Protein AF-A0A6F9B4S0-F1 (afdb_monomer_lite)

Foldseek 3Di:
DQLLLLQLVQQLQADDPVCVPPDDPVQDDNRHHPLSNLLSVLVVLLVVLVVLQVPQDDLVPDDVVVDDSVVSVVSNVVSNVSSVVSNVVSLVSQVVSVDVVSVVVVVVVSVVVVVVVVVVVVVQVVVLVVCVVVDPDDDPDRDGDDPPDPVLVVVCVVCDVVVNVVVVVVVVVVVVVDCVVVVVLVVLVVVLVVQLVVLVVTDDDPSSVVSNVVSVVSNDD

Radius of gyration: 23.45 Å; chains: 1; bounding box: 50×32×72 Å

pLDDT: mean 77.58, std 19.62, range [32.97, 98.25]

Secondary structure (DSSP, 8-state):
-HHHHHHHHHHHH---TTSTTTS-GGG-BTTB-HHHHHHHHHHHHHHHHHHHHHT---GGG--TTSS-HHHHHHHHHHHHHHHHHHHHHHHHHHHHTT-HHHHHHHHHHHHHHHHHHHHHHHHHHHHHHHTGGG----SS-PPPP-TTSTHHHHHHHHH-HHHHHHHHHHHHHHHHHSTHHHHHHHHHHHHHHHHHHHHTTSPS-HHHHHHHHHHHHHT--

Structure (mmCIF, N/CA/C/O backbone):
data_AF-A0A6F9B4S0-F1
#
_entry.id   AF-A0A6F9B4S0-F1
#
loop_
_atom_site.group_PDB
_atom_site.id
_atom_site.type_symbol
_atom_site.label_atom_id
_atom_site.label_alt_id
_atom_site.label_comp_id
_atom_site.label_asym_id
_atom_site.label_entity_id
_atom_site.label_seq_id
_atom_site.pdbx_PDB_ins_code
_atom_site.Cartn_x
_atom_site.Cartn_y
_atom_site.Cartn_z
_atom_site.occupancy
_atom_site.B_iso_or_equiv
_atom_site.auth_seq_id
_atom_site.auth_comp_id
_atom_site.auth_asym_id
_atom_site.auth_atom_id
_atom_site.pdbx_PDB_model_num
ATOM 1 N N . MET A 1 1 ? 0.529 7.692 1.571 1.00 83.94 1 MET A N 1
ATOM 2 C CA . MET A 1 1 ? -0.945 7.920 1.634 1.00 83.94 1 MET A CA 1
ATOM 3 C C . MET A 1 1 ? -1.668 6.764 2.315 1.00 83.94 1 MET A C 1
ATOM 5 O O . MET A 1 1 ? -2.712 6.995 2.909 1.00 83.94 1 MET A O 1
ATOM 9 N N . ARG A 1 2 ? -1.139 5.536 2.250 1.00 92.50 2 ARG A N 1
ATOM 10 C CA . ARG A 1 2 ? -1.775 4.333 2.800 1.00 92.50 2 ARG A CA 1
ATOM 11 C C . ARG A 1 2 ? -1.819 4.387 4.327 1.00 92.50 2 ARG A C 1
ATOM 13 O O . ARG A 1 2 ? -2.884 4.216 4.905 1.00 92.50 2 ARG A O 1
ATOM 20 N N . GLY A 1 3 ? -0.703 4.748 4.962 1.00 94.50 3 GLY A N 1
ATOM 21 C CA . GLY A 1 3 ? -0.624 4.934 6.411 1.00 94.50 3 GLY A CA 1
ATOM 22 C C . GLY A 1 3 ? -1.580 6.021 6.907 1.00 94.50 3 GLY A C 1
ATOM 23 O O . GLY A 1 3 ? -2.279 5.825 7.894 1.00 94.50 3 GLY A O 1
ATOM 24 N N . LEU A 1 4 ? -1.710 7.131 6.170 1.00 94.88 4 LEU A N 1
ATOM 25 C CA . LEU A 1 4 ? -2.681 8.181 6.499 1.00 94.88 4 LEU A CA 1
ATOM 26 C C . LEU A 1 4 ? -4.126 7.661 6.470 1.00 94.88 4 LEU A C 1
ATOM 28 O O . LEU A 1 4 ? -4.888 7.957 7.385 1.00 94.88 4 LEU A O 1
ATOM 32 N N . VAL A 1 5 ? -4.499 6.871 5.458 1.00 95.69 5 VAL A N 1
ATOM 33 C CA . VAL A 1 5 ? -5.836 6.257 5.386 1.00 95.69 5 VAL A CA 1
ATOM 34 C C . VAL A 1 5 ? -6.072 5.327 6.579 1.00 95.69 5 VAL A C 1
ATOM 36 O O . VAL A 1 5 ? -7.123 5.426 7.206 1.00 95.69 5 VAL A O 1
ATOM 39 N N . VAL A 1 6 ? -5.085 4.507 6.965 1.00 96.44 6 VAL A N 1
ATOM 40 C CA . VAL A 1 6 ? -5.168 3.651 8.166 1.00 96.44 6 VAL A CA 1
ATOM 41 C C . VAL A 1 6 ? -5.417 4.485 9.428 1.00 96.44 6 VAL A C 1
ATOM 43 O O . VAL A 1 6 ? -6.291 4.144 10.227 1.00 96.44 6 VAL A O 1
ATOM 46 N N . LEU A 1 7 ? -4.706 5.604 9.599 1.00 95.94 7 LEU A N 1
ATOM 47 C CA . LEU A 1 7 ? -4.874 6.497 10.752 1.00 95.94 7 LEU A CA 1
ATOM 48 C C . LEU A 1 7 ? -6.241 7.193 10.761 1.00 95.94 7 LEU A C 1
ATOM 50 O O . LEU A 1 7 ? -6.883 7.272 11.808 1.00 95.94 7 LEU A O 1
ATOM 54 N N . LEU A 1 8 ? -6.709 7.674 9.607 1.00 96.19 8 LEU A N 1
ATOM 55 C CA . LEU A 1 8 ? -8.020 8.312 9.484 1.00 96.19 8 LEU A CA 1
ATOM 56 C C . LEU A 1 8 ? -9.154 7.319 9.746 1.00 96.19 8 LEU A C 1
ATOM 58 O O . LEU A 1 8 ? -10.069 7.644 10.494 1.00 96.19 8 LEU A O 1
ATOM 62 N N . MET A 1 9 ? -9.072 6.100 9.205 1.00 95.38 9 MET A N 1
ATOM 63 C CA . MET A 1 9 ? -10.039 5.035 9.494 1.00 95.38 9 MET A CA 1
ATOM 64 C C . MET A 1 9 ? -10.026 4.657 10.976 1.00 95.38 9 MET A C 1
ATOM 66 O O . MET A 1 9 ? -11.086 4.542 11.584 1.00 95.38 9 ME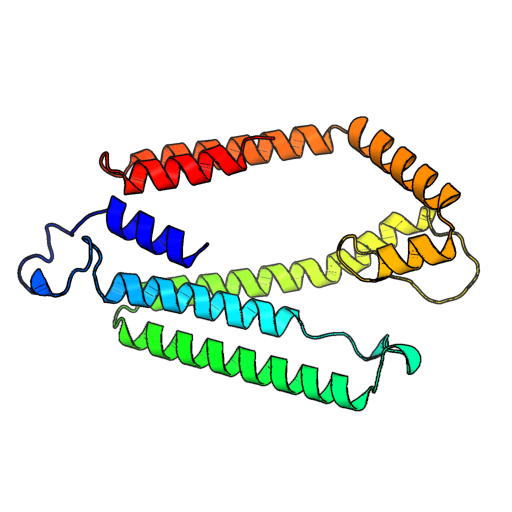T A O 1
ATOM 70 N N . SER A 1 10 ? -8.839 4.537 11.577 1.00 94.38 10 SER A N 1
ATOM 71 C CA . SER A 1 10 ? -8.688 4.251 13.010 1.00 94.38 10 SER A CA 1
ATOM 72 C C . SER A 1 10 ? -9.356 5.320 13.875 1.00 94.38 10 SER A C 1
ATOM 74 O O . SER A 1 10 ? -10.080 4.998 14.814 1.00 94.38 10 SER A O 1
ATOM 76 N N . LYS A 1 11 ? -9.165 6.598 13.527 1.00 94.12 11 LYS A N 1
ATOM 77 C CA . LYS A 1 11 ? -9.768 7.730 14.238 1.00 94.12 11 LYS A CA 1
ATOM 78 C C . LYS A 1 11 ? -11.277 7.848 13.990 1.00 94.12 11 LYS A C 1
ATOM 80 O O . LYS A 1 11 ? -12.006 8.200 14.911 1.00 94.12 11 LYS A O 1
ATOM 85 N N . ALA A 1 12 ? -11.745 7.553 12.776 1.00 94.25 12 ALA A N 1
ATOM 86 C CA . ALA A 1 12 ? -13.163 7.589 12.412 1.00 94.25 12 ALA A CA 1
ATOM 87 C C . ALA A 1 12 ? -13.968 6.453 13.067 1.00 94.25 12 ALA A C 1
ATOM 89 O O . ALA A 1 12 ? -15.108 6.673 13.466 1.00 94.25 12 ALA A O 1
ATOM 90 N N . ALA A 1 13 ? -13.372 5.265 13.214 1.00 91.88 13 ALA A N 1
ATOM 91 C CA . ALA A 1 13 ? -13.980 4.132 13.913 1.00 91.88 13 ALA A CA 1
ATOM 92 C C . ALA A 1 13 ? -14.161 4.395 15.418 1.00 91.88 13 ALA A C 1
ATOM 94 O O . ALA A 1 13 ? -15.098 3.882 16.027 1.00 91.88 13 ALA A O 1
ATOM 95 N N . GLY A 1 14 ? -13.290 5.222 16.001 1.00 85.00 14 GLY A N 1
ATOM 96 C CA . GLY A 1 14 ? -13.307 5.553 17.420 1.00 85.00 14 GLY A CA 1
ATOM 97 C C . GLY A 1 14 ? -12.866 4.393 18.329 1.00 85.00 14 GLY A C 1
ATOM 98 O O . GLY A 1 14 ? -12.520 3.306 17.858 1.00 85.00 14 GLY A O 1
ATOM 99 N N . PRO A 1 15 ? -12.832 4.616 19.654 1.00 79.12 15 PRO A N 1
ATOM 100 C CA . PRO A 1 15 ? -12.468 3.587 20.623 1.00 79.12 15 PRO A CA 1
ATOM 101 C C . PRO A 1 15 ? -13.525 2.476 20.674 1.00 79.12 15 PRO A C 1
ATOM 103 O O . PRO A 1 15 ? -14.725 2.751 20.709 1.00 79.12 15 PRO A O 1
ATOM 106 N N . SER A 1 16 ? -13.092 1.216 20.733 1.00 69.31 16 SER A N 1
ATOM 107 C CA . SER A 1 16 ? -14.015 0.088 20.904 1.00 69.31 16 SER A CA 1
ATOM 108 C C . SER A 1 16 ? -14.637 0.115 22.305 1.00 69.31 16 SER A C 1
ATOM 110 O O . SER A 1 16 ? -13.927 0.125 23.313 1.00 69.31 16 SER A O 1
ATOM 112 N N . GLN A 1 17 ? -15.973 0.078 22.368 1.00 60.56 17 GLN A N 1
ATOM 113 C CA . GLN A 1 17 ? -16.739 0.041 23.622 1.00 60.56 17 GLN A CA 1
ATOM 114 C C . GLN A 1 17 ? -16.497 -1.250 24.431 1.00 60.56 17 GLN A C 1
ATOM 116 O O . GLN A 1 17 ? -16.706 -1.259 25.640 1.00 60.56 17 GLN A O 1
ATOM 121 N N . HIS A 1 18 ? -16.020 -2.324 23.786 1.00 54.09 18 HIS A N 1
ATOM 122 C CA . HIS A 1 18 ? -15.812 -3.641 24.402 1.00 54.09 18 HIS A CA 1
ATOM 123 C C . HIS A 1 18 ? -14.415 -3.858 25.005 1.00 54.09 18 HIS A C 1
ATOM 125 O O . HIS A 1 18 ? -14.235 -4.786 25.784 1.00 54.09 18 HIS A O 1
ATOM 131 N N . THR A 1 19 ? -13.429 -3.021 24.679 1.00 52.28 19 THR A N 1
ATOM 132 C CA . THR A 1 19 ? -12.026 -3.162 25.138 1.00 52.28 19 THR A CA 1
ATOM 133 C C . THR A 1 19 ? -11.658 -2.215 26.280 1.00 52.28 19 THR A C 1
ATOM 135 O O . THR A 1 19 ? -10.495 -2.132 26.666 1.00 52.28 19 THR A O 1
ATOM 138 N N . ALA A 1 20 ? -12.637 -1.498 26.838 1.00 48.72 20 ALA A N 1
ATOM 139 C CA . ALA A 1 20 ? -12.419 -0.508 27.889 1.00 48.72 20 ALA A CA 1
ATOM 140 C C . ALA A 1 20 ? -11.944 -1.094 29.237 1.00 48.72 20 ALA A C 1
ATOM 142 O O . ALA A 1 20 ? -11.585 -0.313 30.115 1.00 48.72 20 ALA A O 1
ATOM 143 N N . SER A 1 21 ? -11.933 -2.424 29.429 1.00 49.56 21 SER A N 1
ATOM 144 C CA . SER A 1 21 ? -11.479 -3.026 30.694 1.00 49.56 21 SER A CA 1
ATOM 145 C C . SER A 1 21 ? -9.970 -3.277 30.781 1.00 49.56 21 SER A C 1
ATOM 147 O O . SER A 1 21 ? -9.447 -3.245 31.890 1.00 49.56 21 SER A O 1
ATOM 149 N N . ASP A 1 22 ? -9.265 -3.478 29.657 1.00 52.44 22 ASP A N 1
ATOM 150 C CA . ASP A 1 22 ? -7.913 -4.077 29.682 1.00 52.44 22 ASP A CA 1
ATOM 151 C C . ASP A 1 22 ? -6.795 -3.185 29.108 1.00 52.44 22 ASP A C 1
ATOM 153 O O . ASP A 1 22 ? -5.616 -3.487 29.285 1.00 52.44 22 ASP A O 1
ATOM 157 N N . LEU A 1 23 ? -7.122 -2.064 28.452 1.00 55.38 23 LEU A N 1
ATOM 158 C CA . LEU A 1 23 ? -6.134 -1.114 27.922 1.00 55.38 23 LEU A CA 1
ATOM 159 C C . LEU A 1 23 ? -6.363 0.274 28.517 1.00 55.38 23 LEU A C 1
ATOM 161 O O . LEU A 1 23 ? -7.437 0.857 28.362 1.00 55.38 23 LEU A O 1
ATOM 165 N N . LEU A 1 24 ? -5.343 0.816 29.187 1.00 55.72 24 LEU A N 1
ATOM 166 C CA . LEU A 1 24 ? -5.414 2.146 29.782 1.00 55.72 24 LEU A CA 1
ATOM 167 C C . LEU A 1 24 ? -5.620 3.196 28.670 1.00 55.72 24 LEU A C 1
ATOM 169 O O . LEU A 1 24 ? -4.801 3.280 27.754 1.00 55.72 24 LEU A O 1
ATOM 173 N N . PRO A 1 25 ? -6.649 4.062 28.761 1.00 56.59 25 PRO A N 1
ATOM 174 C CA . PRO A 1 25 ? -6.865 5.177 27.828 1.00 56.59 25 PRO A CA 1
ATOM 175 C C . PRO A 1 25 ? -5.675 6.150 27.699 1.00 56.59 25 PRO A C 1
ATOM 177 O O . PRO A 1 25 ? -5.687 7.025 26.837 1.00 56.59 25 PRO A O 1
ATOM 180 N N . GLN A 1 26 ? -4.662 6.014 28.563 1.00 59.25 26 GLN A N 1
ATOM 181 C CA . GLN A 1 26 ? -3.477 6.866 28.645 1.00 59.25 26 GLN A CA 1
ATOM 182 C C . GLN A 1 26 ? -2.489 6.688 27.477 1.00 59.25 26 GLN A C 1
ATOM 184 O O . GLN A 1 26 ? -1.733 7.616 27.208 1.00 59.25 26 GLN A O 1
ATOM 189 N N . ASP A 1 27 ? -2.533 5.576 26.734 1.00 72.31 27 ASP A N 1
ATOM 190 C CA . ASP A 1 27 ? -1.579 5.321 25.634 1.00 72.31 27 ASP A CA 1
ATOM 191 C C . ASP A 1 27 ? -2.064 5.817 24.259 1.00 72.31 27 ASP A C 1
ATOM 193 O O . ASP A 1 27 ? -1.356 5.729 23.244 1.00 72.31 27 ASP A O 1
ATOM 197 N N . MET A 1 28 ? -3.294 6.333 24.196 1.00 83.50 28 MET A N 1
ATOM 198 C CA . MET A 1 28 ? -3.882 6.835 22.959 1.00 83.50 28 MET A CA 1
ATOM 199 C C . MET A 1 28 ? -3.345 8.226 22.631 1.00 83.50 28 MET A C 1
ATOM 201 O O . MET A 1 28 ? -3.403 9.149 23.440 1.00 83.50 28 MET A O 1
ATOM 205 N N . VAL A 1 29 ? -2.909 8.414 21.387 1.00 85.94 29 VAL A N 1
ATOM 206 C CA . VAL A 1 29 ? -2.496 9.727 20.878 1.00 85.94 29 VAL A CA 1
ATOM 207 C C . VAL A 1 29 ? -3.549 10.200 19.890 1.00 85.94 29 VAL A C 1
ATOM 209 O O . VAL A 1 29 ? -3.803 9.539 18.887 1.00 85.94 29 VAL A O 1
ATOM 212 N N . SER A 1 30 ? -4.185 11.342 20.170 1.00 85.62 30 SER A N 1
ATOM 213 C CA . SER A 1 30 ? -5.257 11.907 19.328 1.00 85.62 30 SER A CA 1
ATOM 214 C C . SER A 1 30 ? -6.418 10.938 19.034 1.00 85.62 30 SER A C 1
ATOM 216 O O . SER A 1 30 ? -7.025 11.003 17.963 1.00 85.62 30 SER A O 1
ATOM 218 N N . GLY A 1 31 ? -6.721 10.037 19.974 1.00 86.56 31 GLY A N 1
ATOM 219 C CA . GLY A 1 31 ? -7.781 9.037 19.820 1.00 86.56 31 GLY A CA 1
ATOM 220 C C . GLY A 1 31 ? -7.374 7.778 19.042 1.00 86.56 31 GLY A C 1
ATOM 221 O O . GLY A 1 31 ? -8.250 7.006 18.670 1.00 86.56 31 GLY A O 1
ATOM 222 N N . ILE A 1 32 ? -6.077 7.565 18.791 1.00 91.69 32 ILE A N 1
ATOM 223 C CA . ILE A 1 32 ? -5.550 6.422 18.030 1.00 91.69 32 ILE A CA 1
ATOM 224 C C . ILE A 1 32 ? -4.641 5.574 18.928 1.00 91.69 32 ILE A C 1
ATOM 226 O O . ILE A 1 32 ? -3.739 6.099 19.592 1.00 91.69 32 ILE A O 1
ATOM 230 N N . TYR A 1 33 ? -4.853 4.258 18.923 1.00 91.88 33 TYR A N 1
ATOM 231 C CA . TYR A 1 33 ? -4.059 3.305 19.701 1.00 91.88 33 TYR A CA 1
ATOM 232 C C . TYR A 1 33 ? -2.637 3.132 19.135 1.00 91.88 33 TYR A C 1
ATOM 234 O O . TYR A 1 33 ? -2.437 3.240 17.921 1.00 91.88 33 TYR A O 1
ATOM 242 N N . PRO A 1 34 ? -1.637 2.796 19.973 1.00 92.44 34 PRO A N 1
ATOM 243 C CA . PRO A 1 34 ? -0.288 2.475 19.504 1.00 92.44 34 PRO A CA 1
ATOM 244 C C . PRO A 1 34 ? -0.264 1.390 18.420 1.00 92.44 34 PRO A C 1
ATOM 246 O O . PRO A 1 34 ? 0.387 1.566 17.398 1.00 92.44 34 PRO A O 1
ATOM 249 N N . SER A 1 35 ? -1.048 0.319 18.572 1.00 93.38 35 SER A N 1
ATOM 250 C CA . SER A 1 35 ? -1.140 -0.767 17.583 1.00 93.38 35 SER A CA 1
ATOM 251 C C . SER A 1 35 ? -1.655 -0.304 16.215 1.00 93.38 35 SER A C 1
ATOM 253 O O . SER A 1 35 ? -1.183 -0.780 15.186 1.00 93.38 35 SER A O 1
ATOM 255 N N . GLN A 1 36 ? -2.578 0.661 16.180 1.00 94.88 36 GLN A N 1
ATOM 256 C CA . GLN A 1 36 ? -3.091 1.253 14.939 1.00 94.88 36 GLN A CA 1
ATOM 257 C C . GLN A 1 36 ? -2.039 2.133 14.250 1.00 94.88 36 GLN A C 1
ATOM 259 O O . GLN A 1 36 ? -1.922 2.113 13.025 1.00 94.88 36 GLN A O 1
ATOM 264 N N . ARG A 1 37 ? -1.241 2.877 15.029 1.00 95.25 37 ARG A N 1
ATOM 265 C CA . ARG A 1 37 ? -0.099 3.644 14.505 1.00 95.25 37 ARG A CA 1
ATOM 266 C C . ARG A 1 37 ? 0.979 2.715 13.953 1.00 95.25 37 ARG A C 1
ATOM 268 O O . ARG A 1 37 ? 1.394 2.895 12.814 1.00 95.25 37 ARG A O 1
ATOM 275 N N . ASN A 1 38 ? 1.323 1.666 14.699 1.00 96.25 38 ASN A N 1
ATOM 276 C CA . ASN A 1 38 ? 2.259 0.639 14.248 1.00 96.25 38 ASN A CA 1
ATOM 277 C C . ASN A 1 38 ? 1.769 -0.022 12.951 1.00 96.25 38 ASN A C 1
ATOM 279 O O . ASN A 1 38 ? 2.550 -0.206 12.026 1.00 96.25 38 ASN A O 1
ATOM 283 N N . LEU A 1 39 ? 0.470 -0.322 12.824 1.00 97.62 39 LEU A N 1
ATOM 284 C CA . LEU A 1 39 ? -0.094 -0.864 11.583 1.00 97.62 39 LEU A CA 1
ATOM 285 C C . LEU A 1 39 ? 0.037 0.111 10.399 1.00 97.62 39 LEU A C 1
ATOM 287 O O . LEU A 1 39 ? 0.337 -0.317 9.281 1.00 97.62 39 LEU A O 1
ATOM 291 N N . ALA A 1 40 ? -0.156 1.413 10.624 1.00 97.56 40 ALA A N 1
ATOM 292 C CA . ALA A 1 40 ? 0.055 2.430 9.594 1.00 97.56 40 ALA A CA 1
ATOM 293 C C . ALA A 1 40 ? 1.526 2.490 9.140 1.00 97.56 40 ALA A C 1
ATOM 295 O O . ALA A 1 40 ? 1.787 2.559 7.937 1.00 97.56 40 ALA A O 1
ATOM 296 N N . GLU A 1 41 ? 2.471 2.405 10.079 1.00 97.69 41 GLU A N 1
ATOM 297 C CA . GLU A 1 41 ? 3.913 2.350 9.800 1.00 97.69 41 GLU A CA 1
ATOM 298 C C . GLU A 1 41 ? 4.292 1.084 9.024 1.00 97.69 41 GLU A C 1
ATOM 300 O O . GLU A 1 41 ? 4.930 1.171 7.978 1.00 97.69 41 GLU A O 1
ATOM 305 N N . ILE A 1 42 ? 3.825 -0.084 9.473 1.00 98.25 42 ILE A N 1
ATOM 306 C CA . ILE A 1 42 ? 4.011 -1.374 8.793 1.00 98.25 42 ILE A CA 1
ATOM 307 C C . ILE A 1 42 ? 3.501 -1.307 7.349 1.00 98.25 42 ILE A C 1
ATOM 309 O O . ILE A 1 42 ? 4.180 -1.756 6.427 1.00 98.25 42 ILE A O 1
ATOM 313 N N . THR A 1 43 ? 2.323 -0.715 7.134 1.00 97.75 43 THR A N 1
ATOM 314 C CA . THR A 1 43 ? 1.727 -0.586 5.797 1.00 97.75 43 THR A CA 1
ATOM 315 C C . THR A 1 43 ? 2.603 0.259 4.864 1.00 97.75 43 THR A C 1
ATOM 317 O O . THR A 1 43 ? 2.788 -0.093 3.697 1.00 97.75 43 THR A O 1
ATOM 320 N N . GLU A 1 44 ? 3.170 1.364 5.356 1.00 97.25 44 GLU A N 1
ATOM 321 C CA . GLU A 1 44 ? 4.089 2.195 4.564 1.00 97.25 44 GLU A CA 1
ATOM 322 C C . GLU A 1 44 ? 5.472 1.533 4.392 1.00 97.25 44 GLU A C 1
ATOM 324 O O . GLU A 1 44 ? 6.077 1.683 3.329 1.00 97.25 44 GLU A O 1
ATOM 329 N N . LEU A 1 45 ? 5.952 0.731 5.352 1.00 97.25 45 LEU A N 1
ATOM 330 C CA . LEU A 1 45 ? 7.177 -0.070 5.199 1.00 97.25 45 LEU A CA 1
ATOM 331 C C . LEU A 1 45 ? 7.042 -1.110 4.082 1.00 97.25 45 LEU A C 1
ATOM 333 O O . LEU A 1 45 ? 7.915 -1.184 3.219 1.00 97.25 45 LEU A O 1
ATOM 337 N N . ILE A 1 46 ? 5.931 -1.854 4.048 1.00 97.12 46 ILE A N 1
ATOM 338 C CA . ILE A 1 46 ? 5.629 -2.813 2.969 1.00 97.12 46 ILE A CA 1
ATOM 339 C C . ILE A 1 46 ? 5.575 -2.087 1.625 1.00 97.12 46 ILE A C 1
ATOM 341 O O . ILE A 1 46 ? 6.166 -2.534 0.643 1.00 97.12 46 ILE A O 1
ATOM 345 N N . HIS A 1 47 ? 4.903 -0.934 1.574 1.00 94.62 47 HIS A N 1
ATOM 346 C CA . HIS A 1 47 ? 4.839 -0.141 0.352 1.00 94.62 47 HIS A CA 1
ATOM 347 C C . HIS A 1 47 ? 6.217 0.371 -0.093 1.00 94.62 47 HIS A C 1
ATOM 349 O O . HIS A 1 47 ? 6.514 0.390 -1.285 1.00 94.62 47 HIS A O 1
ATOM 355 N N . THR A 1 48 ? 7.073 0.760 0.848 1.00 95.19 48 THR A N 1
ATOM 356 C CA . THR A 1 48 ? 8.431 1.221 0.543 1.00 95.19 48 THR A CA 1
ATOM 357 C C . THR A 1 48 ? 9.292 0.072 0.025 1.00 95.19 48 THR A C 1
ATOM 359 O O . THR A 1 48 ? 9.936 0.230 -1.009 1.00 95.19 48 THR A O 1
ATOM 362 N N . ALA A 1 49 ? 9.245 -1.101 0.670 1.00 94.44 49 ALA A N 1
ATOM 363 C CA . ALA A 1 49 ? 9.914 -2.315 0.195 1.00 94.44 49 ALA A CA 1
ATOM 364 C C . ALA A 1 49 ? 9.518 -2.633 -1.253 1.00 94.44 49 ALA A C 1
ATOM 366 O O . ALA A 1 49 ? 10.367 -2.841 -2.120 1.00 94.44 49 ALA A O 1
ATOM 367 N N . PHE A 1 50 ? 8.216 -2.554 -1.525 1.00 91.31 50 PHE A N 1
ATOM 368 C CA . PHE A 1 50 ? 7.652 -2.756 -2.847 1.00 91.31 50 PHE A CA 1
ATOM 369 C C . PHE A 1 50 ? 8.195 -1.787 -3.907 1.00 91.31 50 PHE A C 1
ATOM 371 O O . PHE A 1 50 ? 8.563 -2.206 -5.005 1.00 91.31 50 PHE A O 1
ATOM 378 N N . LEU A 1 51 ? 8.257 -0.487 -3.598 1.00 86.56 51 LEU A N 1
ATOM 379 C CA . LEU A 1 51 ? 8.808 0.516 -4.515 1.00 86.56 51 LEU A CA 1
ATOM 380 C C . LEU A 1 51 ? 10.296 0.282 -4.793 1.00 86.56 51 LEU A C 1
ATOM 382 O O . LEU A 1 51 ? 10.724 0.425 -5.937 1.00 86.56 51 LEU A O 1
ATOM 386 N N . VAL A 1 52 ? 11.067 -0.106 -3.773 1.00 82.19 52 VAL A N 1
ATOM 387 C CA . VAL A 1 52 ? 12.495 -0.418 -3.916 1.00 82.19 52 VAL A CA 1
ATOM 388 C C . VAL A 1 52 ? 12.695 -1.620 -4.843 1.00 82.19 52 VAL A C 1
ATOM 390 O O . VAL A 1 52 ? 13.481 -1.531 -5.785 1.00 82.19 52 VAL A O 1
ATOM 393 N N . HIS A 1 53 ? 11.950 -2.713 -4.645 1.00 87.38 53 HIS A N 1
ATOM 394 C CA . HIS A 1 53 ? 12.021 -3.891 -5.521 1.00 87.38 53 HIS A CA 1
ATOM 395 C C . HIS A 1 53 ? 11.600 -3.580 -6.962 1.00 87.38 53 HIS A C 1
ATOM 397 O O . HIS A 1 53 ? 12.244 -4.041 -7.901 1.00 87.38 53 HIS A O 1
ATOM 403 N N . ARG A 1 54 ? 10.577 -2.740 -7.165 1.00 81.75 54 ARG A N 1
ATOM 404 C CA . ARG A 1 54 ? 10.175 -2.286 -8.509 1.00 81.75 54 ARG A CA 1
ATOM 405 C C . ARG A 1 54 ? 11.189 -1.369 -9.191 1.00 81.75 54 ARG A C 1
ATOM 407 O O . ARG A 1 54 ? 11.088 -1.168 -10.397 1.00 81.75 54 ARG A O 1
ATOM 414 N N . GLY A 1 55 ? 12.142 -0.815 -8.445 1.00 76.38 55 GLY A N 1
ATOM 415 C CA . GLY A 1 55 ? 13.233 -0.009 -8.988 1.00 76.38 55 GLY A CA 1
ATOM 416 C C . GLY A 1 55 ? 14.339 -0.821 -9.671 1.00 76.38 55 GLY A C 1
ATOM 417 O O . GLY A 1 55 ? 15.235 -0.223 -10.261 1.00 76.38 55 GLY A O 1
ATOM 418 N N . ILE A 1 56 ? 14.305 -2.158 -9.597 1.00 80.19 56 ILE A N 1
ATOM 419 C CA . ILE A 1 56 ? 15.293 -3.033 -10.243 1.00 80.19 56 ILE A CA 1
ATOM 420 C C . ILE A 1 56 ? 15.159 -2.939 -11.764 1.00 80.19 56 ILE A C 1
ATOM 422 O O . ILE A 1 56 ? 14.075 -3.105 -12.322 1.00 80.19 56 ILE A O 1
ATOM 426 N N . VAL A 1 57 ? 16.285 -2.727 -12.445 1.00 73.06 57 VAL A N 1
ATOM 427 C CA . VAL A 1 57 ? 16.322 -2.581 -13.908 1.00 73.06 57 VAL A CA 1
ATOM 428 C C . VAL A 1 57 ? 16.772 -3.860 -14.617 1.00 73.06 57 VAL A C 1
ATOM 430 O O . VAL A 1 57 ? 17.589 -4.626 -14.092 1.00 73.06 57 VAL A O 1
ATOM 433 N N . ASN A 1 58 ? 16.293 -4.065 -15.849 1.00 74.62 58 ASN A N 1
ATOM 434 C CA . ASN A 1 58 ? 16.772 -5.133 -16.725 1.00 74.62 58 ASN A CA 1
ATOM 435 C C . ASN A 1 58 ? 18.139 -4.769 -17.322 1.00 74.62 58 ASN A C 1
ATOM 437 O O . ASN A 1 58 ? 18.245 -3.940 -18.219 1.00 74.62 58 ASN A O 1
ATOM 441 N N . LEU A 1 59 ? 19.192 -5.435 -16.852 1.00 68.88 59 LEU A N 1
ATOM 442 C CA . LEU A 1 59 ? 20.558 -5.166 -17.305 1.00 68.88 59 LEU A CA 1
ATOM 443 C C . LEU A 1 59 ? 20.888 -5.760 -18.682 1.00 68.88 59 LEU A C 1
ATOM 445 O O . LEU A 1 59 ? 21.934 -5.430 -19.231 1.00 68.88 59 LEU A O 1
ATOM 449 N N . LYS A 1 60 ? 20.041 -6.635 -19.246 1.00 70.81 60 LYS A N 1
ATOM 450 C CA . LYS A 1 60 ? 20.273 -7.202 -20.589 1.00 70.81 60 LYS A CA 1
ATOM 451 C C . LYS A 1 60 ? 20.138 -6.157 -21.697 1.00 70.81 60 LYS A C 1
ATOM 453 O O . LYS A 1 60 ? 20.778 -6.292 -22.730 1.00 70.81 60 LYS A O 1
ATOM 458 N N . GLU A 1 61 ? 19.322 -5.136 -21.463 1.00 64.69 61 GLU A N 1
ATOM 459 C CA . GLU A 1 61 ? 19.072 -4.023 -22.387 1.00 64.69 61 GLU A CA 1
ATOM 460 C C . GLU A 1 61 ? 19.986 -2.818 -22.100 1.00 64.69 61 GLU A C 1
ATOM 462 O O . GLU A 1 61 ? 19.866 -1.780 -22.742 1.00 64.69 61 GLU A O 1
ATOM 467 N N . TRP A 1 62 ? 20.903 -2.943 -21.132 1.00 64.31 62 TRP A N 1
ATOM 468 C CA . TRP A 1 62 ? 21.771 -1.854 -20.698 1.00 64.31 62 TRP A CA 1
ATOM 469 C C . TRP A 1 62 ? 22.997 -1.717 -21.599 1.00 64.31 62 TRP A C 1
ATOM 471 O O . TRP A 1 62 ? 23.731 -2.685 -21.819 1.00 64.31 62 TRP A O 1
ATOM 481 N N . THR A 1 63 ? 23.269 -0.502 -22.071 1.00 64.75 63 THR A N 1
ATOM 482 C CA . THR A 1 63 ? 24.443 -0.209 -22.897 1.00 64.75 63 THR A CA 1
ATOM 483 C C . THR A 1 63 ? 25.547 0.462 -22.078 1.00 64.75 63 THR A C 1
ATOM 485 O O . THR A 1 63 ? 25.305 1.080 -21.044 1.00 64.75 63 THR A O 1
ATOM 488 N N . ASN A 1 64 ? 26.799 0.386 -22.541 1.00 62.84 64 ASN A N 1
ATOM 489 C CA . ASN A 1 64 ? 27.933 1.022 -21.851 1.00 62.84 64 ASN A CA 1
ATOM 490 C C . ASN A 1 64 ? 27.818 2.561 -21.767 1.00 62.84 64 ASN A C 1
ATOM 492 O O . ASN A 1 64 ? 28.524 3.178 -20.973 1.00 62.84 64 ASN A O 1
ATOM 496 N N . SER A 1 65 ? 26.950 3.180 -22.576 1.00 65.88 65 SER A N 1
ATOM 497 C CA . SER A 1 65 ? 26.641 4.616 -22.548 1.00 65.88 65 SER A CA 1
ATOM 498 C C . SER A 1 65 ? 25.689 5.029 -21.424 1.00 65.88 65 SER A C 1
ATOM 500 O O . SER A 1 65 ? 25.673 6.205 -21.070 1.00 65.88 65 SER A O 1
ATOM 502 N N . ASP A 1 66 ? 24.937 4.092 -20.840 1.00 61.81 66 ASP A N 1
ATOM 503 C CA . ASP A 1 66 ? 23.929 4.387 -19.811 1.00 61.81 66 ASP A CA 1
ATOM 504 C C . ASP A 1 66 ? 24.545 4.539 -18.403 1.00 61.81 66 ASP A C 1
ATOM 506 O O . ASP A 1 66 ? 23.876 4.943 -17.455 1.00 61.81 66 ASP A O 1
ATOM 510 N N . GLY A 1 67 ? 25.845 4.253 -18.262 1.00 64.62 67 GLY A N 1
ATOM 511 C CA . GLY A 1 67 ? 26.610 4.339 -17.016 1.00 64.62 67 GLY A CA 1
ATOM 512 C C . GLY A 1 67 ? 27.423 3.068 -16.740 1.00 64.62 67 GLY A C 1
ATOM 513 O O . GLY A 1 67 ? 27.374 2.112 -17.521 1.00 64.62 67 GLY A O 1
ATOM 514 N N . PRO A 1 68 ? 28.186 3.010 -15.631 1.00 76.56 68 PRO A N 1
ATOM 515 C CA . PRO A 1 68 ? 29.014 1.852 -15.319 1.00 76.56 68 PRO A CA 1
ATOM 516 C C . PRO A 1 68 ? 28.129 0.643 -14.991 1.00 76.56 68 PRO A C 1
ATOM 518 O O . PRO A 1 68 ? 27.484 0.593 -13.945 1.00 76.56 68 PRO A O 1
ATOM 521 N N . LEU A 1 69 ? 28.131 -0.378 -15.856 1.00 74.62 69 LEU A N 1
ATOM 522 C CA . LEU A 1 69 ? 27.353 -1.614 -15.671 1.00 74.62 69 LEU A CA 1
ATOM 523 C C . LEU A 1 69 ? 27.544 -2.238 -14.274 1.00 74.62 69 LEU A C 1
ATOM 525 O O . LEU A 1 69 ? 26.603 -2.771 -13.689 1.00 74.62 69 LEU A O 1
ATOM 529 N N . LYS A 1 70 ? 28.760 -2.152 -13.720 1.00 75.56 70 LYS A N 1
ATOM 530 C CA . LYS A 1 70 ? 29.083 -2.647 -12.373 1.00 75.56 70 LYS A CA 1
ATOM 531 C C . LYS A 1 70 ? 28.332 -1.902 -11.266 1.00 75.56 70 LYS A C 1
ATOM 533 O O . LYS A 1 70 ? 27.883 -2.545 -10.319 1.00 75.56 70 LYS A O 1
ATOM 538 N N . ASP A 1 71 ? 28.158 -0.592 -11.400 1.00 77.12 71 ASP A N 1
ATOM 539 C CA . ASP A 1 71 ? 27.460 0.227 -10.406 1.00 77.12 71 ASP A CA 1
ATOM 540 C C . ASP A 1 71 ? 25.962 -0.076 -10.432 1.00 77.12 71 ASP A C 1
ATOM 542 O O . ASP A 1 71 ? 25.345 -0.224 -9.380 1.00 77.12 71 ASP A O 1
ATOM 546 N N . MET A 1 72 ? 25.391 -0.302 -11.619 1.00 79.00 72 MET A N 1
ATOM 547 C CA . MET A 1 72 ? 23.998 -0.739 -11.765 1.00 79.00 72 MET A CA 1
ATOM 548 C C . MET A 1 72 ? 23.761 -2.149 -11.222 1.00 79.00 72 MET A C 1
ATOM 550 O O . MET A 1 72 ? 22.762 -2.401 -10.550 1.00 79.00 72 MET A O 1
ATOM 554 N N . GLN A 1 73 ? 24.695 -3.076 -11.448 1.00 78.19 73 GLN A N 1
ATOM 555 C CA . GLN A 1 73 ? 24.647 -4.406 -10.832 1.00 78.19 73 GLN A CA 1
ATOM 556 C C . GLN A 1 73 ? 24.695 -4.325 -9.306 1.00 78.19 73 GLN A C 1
ATOM 558 O O . GLN A 1 73 ? 23.973 -5.056 -8.626 1.00 78.19 73 GLN A O 1
ATOM 563 N N . PHE A 1 74 ? 25.544 -3.453 -8.762 1.00 81.81 74 PHE A N 1
ATOM 564 C CA . PHE A 1 74 ? 25.616 -3.214 -7.327 1.00 81.81 74 PHE A CA 1
ATOM 565 C C . PHE A 1 74 ? 24.321 -2.583 -6.799 1.00 81.81 74 PHE A C 1
ATOM 567 O O . PHE A 1 74 ? 23.759 -3.083 -5.827 1.00 81.81 74 PHE A O 1
ATOM 574 N N . GLY A 1 75 ? 23.795 -1.565 -7.483 1.00 81.25 75 GLY A N 1
ATOM 575 C CA . GLY A 1 75 ? 22.521 -0.921 -7.167 1.00 81.25 75 GLY A CA 1
ATOM 576 C C . GLY A 1 75 ? 21.354 -1.908 -7.139 1.00 81.25 75 GLY A C 1
ATOM 577 O O . GLY A 1 75 ? 20.620 -1.941 -6.157 1.00 81.25 75 GLY A O 1
ATOM 578 N N . ASN A 1 76 ? 21.240 -2.788 -8.141 1.00 81.44 76 ASN A N 1
ATOM 579 C CA . ASN A 1 76 ? 20.223 -3.844 -8.166 1.00 81.44 76 ASN A CA 1
ATOM 580 C C . ASN A 1 76 ? 20.344 -4.787 -6.957 1.00 81.44 76 ASN A C 1
ATOM 582 O O . ASN A 1 76 ? 19.337 -5.113 -6.333 1.00 81.44 76 ASN A O 1
ATOM 586 N N . LYS A 1 77 ? 21.562 -5.203 -6.583 1.00 85.88 77 LYS A N 1
ATOM 587 C CA . LYS A 1 77 ? 21.775 -6.044 -5.390 1.00 85.88 77 LYS A CA 1
ATOM 588 C C . LYS A 1 77 ? 21.356 -5.326 -4.109 1.00 85.88 77 LYS A C 1
ATOM 590 O O . LYS A 1 77 ? 20.691 -5.925 -3.270 1.00 85.88 77 LYS A O 1
ATOM 595 N N . MET A 1 78 ? 21.723 -4.053 -3.971 1.00 86.88 78 MET A N 1
ATOM 596 C CA . MET A 1 78 ? 21.331 -3.246 -2.817 1.00 86.88 78 MET A CA 1
ATOM 597 C C . MET A 1 78 ? 19.817 -3.046 -2.759 1.00 86.88 78 MET A C 1
ATOM 599 O O . MET A 1 78 ? 19.249 -3.177 -1.683 1.00 86.88 78 MET A O 1
ATOM 603 N N . ALA A 1 79 ? 19.154 -2.812 -3.894 1.00 80.19 79 ALA A N 1
ATOM 604 C CA . ALA A 1 79 ? 17.700 -2.689 -3.959 1.00 80.19 79 ALA A CA 1
ATOM 605 C C . ALA A 1 79 ? 16.998 -3.975 -3.493 1.00 80.19 79 ALA A C 1
ATOM 607 O O . ALA A 1 79 ? 16.104 -3.905 -2.653 1.00 80.19 79 ALA A O 1
ATOM 608 N N . VAL A 1 80 ? 17.444 -5.151 -3.955 1.00 87.88 80 VAL A N 1
ATOM 609 C CA . VAL A 1 80 ? 16.918 -6.442 -3.473 1.00 87.88 80 VAL A CA 1
ATOM 610 C C . VAL A 1 80 ? 17.061 -6.548 -1.951 1.00 87.88 80 VAL A C 1
ATOM 612 O O . VAL A 1 80 ? 16.062 -6.709 -1.253 1.00 87.88 80 VAL A O 1
ATOM 615 N N . LEU A 1 81 ? 18.279 -6.363 -1.429 1.00 92.62 81 LEU A N 1
ATOM 616 C CA . LEU A 1 81 ? 18.569 -6.504 0.003 1.00 92.62 81 LEU A CA 1
ATOM 617 C C . LEU A 1 81 ? 17.820 -5.483 0.871 1.00 92.62 81 LEU A C 1
ATOM 619 O O . LEU A 1 81 ? 17.321 -5.827 1.939 1.00 92.62 81 LEU A O 1
ATOM 623 N N . SER A 1 82 ? 17.743 -4.224 0.437 1.00 93.00 82 SER A N 1
ATOM 624 C CA . SER A 1 82 ? 17.020 -3.175 1.158 1.00 93.00 82 SER A CA 1
ATOM 625 C C . SER A 1 82 ? 15.516 -3.432 1.170 1.00 93.00 82 SER A C 1
ATOM 627 O O . SER A 1 82 ? 14.887 -3.242 2.209 1.00 93.00 82 SER A O 1
ATOM 629 N N . GLY A 1 83 ? 14.940 -3.893 0.056 1.00 94.62 83 GLY A N 1
ATOM 630 C CA . GLY A 1 83 ? 13.532 -4.281 0.015 1.00 94.62 83 GLY A CA 1
ATOM 631 C C . GLY A 1 83 ? 13.238 -5.457 0.950 1.00 94.62 83 GLY A C 1
ATOM 632 O O . GLY A 1 83 ? 12.302 -5.381 1.745 1.00 94.62 83 GLY A O 1
ATOM 633 N N . ASP A 1 84 ? 14.092 -6.484 0.953 1.00 97.38 84 ASP A N 1
ATOM 634 C CA . ASP A 1 84 ? 13.945 -7.651 1.834 1.00 97.38 84 ASP A CA 1
ATOM 635 C C . ASP A 1 84 ? 14.069 -7.265 3.314 1.00 97.38 84 ASP A C 1
ATOM 637 O O . ASP A 1 84 ? 13.281 -7.712 4.148 1.00 97.38 84 ASP A O 1
ATOM 641 N N . PHE A 1 85 ? 15.014 -6.381 3.646 1.00 97.81 85 PHE A N 1
ATOM 642 C CA . PHE A 1 85 ? 15.184 -5.854 4.999 1.00 97.81 85 PHE A CA 1
ATOM 643 C C . PHE A 1 85 ? 13.945 -5.088 5.486 1.00 97.81 85 PHE A C 1
ATOM 645 O O . PHE A 1 85 ? 13.476 -5.308 6.605 1.00 97.81 85 PHE A O 1
ATOM 652 N N . LEU A 1 86 ? 13.383 -4.206 4.652 1.00 97.19 86 LEU A N 1
ATOM 653 C CA . LEU A 1 86 ? 12.165 -3.464 4.987 1.00 97.19 86 LEU A CA 1
ATOM 654 C C . LEU A 1 86 ? 10.968 -4.402 5.181 1.00 97.19 86 LEU A C 1
ATOM 656 O O . LEU A 1 86 ? 10.205 -4.227 6.133 1.00 97.19 86 LEU A O 1
ATOM 660 N N . LEU A 1 87 ? 10.827 -5.418 4.323 1.00 97.31 87 LEU A N 1
ATOM 661 C CA . LEU A 1 87 ? 9.758 -6.406 4.437 1.00 97.31 87 LEU A CA 1
ATOM 662 C C . LEU A 1 87 ? 9.916 -7.274 5.695 1.00 97.31 87 LEU A C 1
ATOM 664 O O . LEU A 1 87 ? 8.937 -7.505 6.400 1.00 97.31 87 LEU A O 1
ATOM 668 N N . ALA A 1 88 ? 11.137 -7.688 6.040 1.00 98.25 88 ALA A N 1
ATOM 669 C CA . ALA A 1 88 ? 11.418 -8.425 7.274 1.00 98.25 88 ALA A CA 1
ATOM 670 C C . ALA A 1 88 ? 11.079 -7.605 8.534 1.00 98.25 88 ALA A C 1
ATOM 672 O O . ALA A 1 88 ? 10.482 -8.129 9.482 1.00 98.25 88 ALA A O 1
ATOM 673 N N . ASN A 1 89 ? 11.390 -6.305 8.533 1.00 98.06 89 ASN A N 1
ATOM 674 C CA . ASN A 1 89 ? 10.998 -5.398 9.613 1.00 98.06 89 ASN A CA 1
ATOM 675 C C . ASN A 1 89 ? 9.476 -5.241 9.698 1.00 98.06 89 ASN A C 1
ATOM 677 O O . ASN A 1 89 ? 8.920 -5.285 10.795 1.00 98.06 89 ASN A O 1
ATOM 681 N N . ALA A 1 90 ? 8.788 -5.127 8.558 1.00 98.12 90 ALA A N 1
ATOM 682 C CA . ALA A 1 90 ? 7.330 -5.096 8.528 1.00 98.12 90 ALA A CA 1
ATOM 683 C C . ALA A 1 90 ? 6.717 -6.389 9.095 1.00 98.12 90 ALA A C 1
ATOM 685 O O . ALA A 1 90 ? 5.806 -6.316 9.915 1.00 98.12 90 ALA A O 1
ATOM 686 N N . CYS A 1 91 ? 7.253 -7.562 8.739 1.00 97.75 91 CYS A N 1
ATOM 687 C CA . CYS A 1 91 ? 6.828 -8.851 9.294 1.00 97.75 91 CYS A CA 1
ATOM 688 C C . CYS A 1 91 ? 7.050 -8.936 10.810 1.00 97.75 91 CYS A C 1
ATOM 690 O O . CYS A 1 91 ? 6.182 -9.420 11.537 1.00 97.75 91 CYS A O 1
ATOM 692 N N . THR A 1 92 ? 8.179 -8.422 11.301 1.00 98.12 92 THR A N 1
ATOM 693 C CA . THR A 1 92 ? 8.456 -8.336 12.744 1.00 98.12 92 THR A CA 1
ATOM 694 C C . THR A 1 92 ? 7.436 -7.435 13.443 1.00 98.12 92 THR A C 1
ATOM 696 O O . THR A 1 92 ? 6.872 -7.823 14.465 1.00 98.12 92 THR A O 1
ATOM 699 N N . GLY A 1 93 ? 7.132 -6.270 12.862 1.00 97.38 93 GLY A N 1
ATOM 700 C CA . GLY A 1 93 ? 6.094 -5.371 13.363 1.00 97.38 93 GLY A CA 1
ATOM 701 C C . GLY A 1 93 ? 4.706 -6.020 13.376 1.00 97.38 93 GLY A C 1
ATOM 702 O O . GLY A 1 93 ? 3.994 -5.913 14.370 1.00 97.38 93 GLY A O 1
ATOM 703 N N . LEU A 1 94 ? 4.332 -6.746 12.315 1.00 97.75 94 LEU A N 1
ATOM 704 C CA . LEU A 1 94 ? 3.064 -7.485 12.241 1.00 97.75 94 LEU A CA 1
ATOM 705 C C . LEU A 1 94 ? 2.948 -8.528 13.355 1.00 97.75 94 LEU A C 1
ATOM 707 O O . LEU A 1 94 ? 1.903 -8.620 13.997 1.00 97.75 94 LEU A O 1
ATOM 711 N N . ALA A 1 95 ? 4.020 -9.281 13.616 1.00 96.94 95 ALA A N 1
ATOM 712 C CA . ALA A 1 95 ? 4.051 -10.254 14.703 1.00 96.94 95 ALA A CA 1
ATOM 713 C C . ALA A 1 95 ? 3.866 -9.579 16.074 1.00 96.94 95 ALA A C 1
ATOM 715 O O . ALA A 1 95 ? 3.105 -10.068 16.905 1.00 96.94 95 ALA A O 1
ATOM 716 N N . GLN A 1 96 ? 4.487 -8.414 16.286 1.00 96.44 96 GLN A N 1
ATOM 717 C C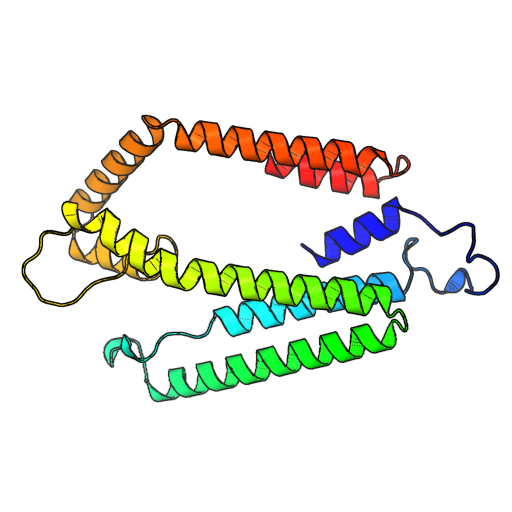A . GLN A 1 96 ? 4.363 -7.637 17.526 1.00 96.44 96 GLN A CA 1
ATOM 718 C C . GLN A 1 96 ? 2.956 -7.066 17.764 1.00 96.44 96 GLN A C 1
ATOM 720 O O . GLN A 1 96 ? 2.615 -6.767 18.909 1.00 96.44 96 GLN A O 1
ATOM 725 N N . LEU A 1 97 ? 2.111 -6.953 16.729 1.00 94.31 97 LEU A N 1
ATOM 726 C CA . LEU A 1 97 ? 0.695 -6.608 16.911 1.00 94.31 97 LEU A CA 1
ATOM 727 C C . LEU A 1 97 ? -0.094 -7.713 17.635 1.00 94.31 97 LEU A C 1
ATOM 729 O O . LEU A 1 97 ? -1.201 -7.441 18.095 1.00 94.31 97 LEU A O 1
ATOM 733 N N . ASN A 1 98 ? 0.447 -8.938 17.732 1.00 94.44 98 ASN A N 1
ATOM 734 C CA . ASN A 1 98 ? -0.168 -10.096 18.394 1.00 94.44 98 ASN A CA 1
ATOM 735 C C . ASN A 1 98 ? -1.616 -10.366 17.944 1.00 94.44 98 ASN A C 1
ATOM 737 O O . ASN A 1 98 ? -2.464 -10.798 18.723 1.00 94.44 98 ASN A O 1
ATOM 741 N N . ASN A 1 99 ? -1.906 -10.109 16.667 1.00 95.25 99 ASN A N 1
ATOM 742 C CA . ASN A 1 99 ? -3.223 -10.312 16.079 1.00 95.25 99 ASN A CA 1
ATOM 743 C C . ASN A 1 99 ? -3.089 -11.107 14.779 1.00 95.25 99 ASN A C 1
ATOM 745 O O . ASN A 1 99 ? -2.797 -10.553 13.718 1.00 95.25 99 ASN A O 1
ATOM 749 N N . THR A 1 100 ? -3.321 -12.417 14.864 1.00 96.75 100 THR A N 1
ATOM 750 C CA . THR A 1 100 ? -3.180 -13.344 13.732 1.00 96.75 100 THR A CA 1
ATOM 751 C C . THR A 1 100 ? -4.083 -12.983 12.561 1.00 96.75 100 THR A C 1
ATOM 753 O O . THR A 1 100 ? -3.687 -13.189 11.417 1.00 96.75 100 THR A O 1
ATOM 756 N N . LYS A 1 101 ? -5.253 -12.378 12.814 1.00 97.75 101 LYS A N 1
ATOM 757 C CA . LYS A 1 101 ? -6.152 -11.965 11.736 1.00 97.75 101 LYS A CA 1
ATOM 758 C C . LYS A 1 101 ? -5.591 -10.795 10.935 1.00 97.75 101 LYS A C 1
ATOM 760 O O . LYS A 1 101 ? -5.710 -10.779 9.714 1.00 97.75 101 LYS A O 1
ATOM 765 N N . VAL A 1 102 ? -4.954 -9.832 11.604 1.00 96.62 102 VAL A N 1
ATOM 766 C CA . VAL A 1 102 ? -4.261 -8.725 10.925 1.00 96.62 102 VAL A CA 1
ATOM 767 C C . VAL A 1 102 ? -3.081 -9.252 10.110 1.00 96.62 102 VAL A C 1
ATOM 769 O O . VAL A 1 102 ? -2.924 -8.852 8.960 1.00 96.62 102 VAL A O 1
ATOM 772 N N . VAL A 1 103 ? -2.295 -10.179 10.672 1.00 97.69 103 VAL A N 1
ATOM 773 C CA . VAL A 1 103 ? -1.185 -10.828 9.953 1.00 97.69 103 VAL A CA 1
ATOM 774 C C . VAL A 1 103 ? -1.698 -11.505 8.680 1.00 97.69 103 VAL A C 1
ATOM 776 O O . VAL A 1 103 ? -1.189 -11.224 7.602 1.00 97.69 103 VAL A O 1
ATOM 779 N N . GLU A 1 104 ? -2.746 -12.325 8.785 1.00 98.00 104 GLU A N 1
ATOM 780 C CA . GLU A 1 104 ? -3.356 -13.030 7.651 1.00 98.00 104 GLU A CA 1
ATOM 781 C C . GLU A 1 104 ? -3.825 -12.064 6.551 1.00 98.00 104 GLU A C 1
ATOM 783 O O . GLU A 1 104 ? -3.491 -12.253 5.382 1.00 98.00 104 GLU A O 1
ATOM 788 N N . LEU A 1 105 ? -4.557 -11.005 6.917 1.00 98.00 105 LEU A N 1
ATOM 789 C CA . LEU A 1 105 ? -5.077 -10.026 5.957 1.00 98.00 105 LEU A CA 1
ATOM 790 C C . LEU A 1 105 ? -3.955 -9.290 5.219 1.00 98.00 105 LEU A C 1
ATOM 792 O O . LEU A 1 105 ? -4.024 -9.125 4.002 1.00 98.00 105 LEU A O 1
ATOM 796 N N . ILE A 1 106 ? -2.913 -8.865 5.937 1.00 97.44 106 ILE A N 1
ATOM 797 C CA . ILE A 1 106 ? -1.782 -8.166 5.322 1.00 97.44 106 ILE A CA 1
ATOM 798 C C . ILE A 1 106 ? -0.955 -9.124 4.457 1.00 97.44 106 ILE A C 1
ATOM 800 O O . ILE A 1 106 ? -0.582 -8.759 3.344 1.00 97.44 106 ILE A O 1
ATOM 804 N N . SER A 1 107 ? -0.710 -10.357 4.910 1.00 96.56 107 SER A N 1
ATOM 805 C CA . SER A 1 107 ? -0.017 -11.374 4.110 1.00 96.56 107 SER A CA 1
ATOM 806 C C . SER A 1 107 ? -0.778 -11.720 2.828 1.00 96.56 107 SER A C 1
ATOM 808 O O . SER A 1 107 ? -0.154 -11.808 1.772 1.00 96.56 107 SER A O 1
ATOM 810 N N . SER A 1 108 ? -2.108 -11.849 2.891 1.00 97.69 108 SER A N 1
ATOM 811 C CA . SER A 1 108 ? -2.948 -12.049 1.702 1.00 97.69 108 SER A CA 1
ATOM 812 C C . SER A 1 108 ? -2.827 -10.870 0.741 1.00 97.69 108 SER A C 1
ATOM 814 O O . SER A 1 108 ? -2.553 -11.073 -0.436 1.00 97.69 108 SER A O 1
ATOM 816 N N . ALA A 1 109 ? -2.926 -9.635 1.244 1.00 96.06 109 ALA A N 1
ATOM 817 C CA . ALA A 1 109 ? -2.809 -8.438 0.415 1.00 96.06 109 ALA A CA 1
ATOM 818 C C . ALA A 1 109 ? -1.434 -8.312 -0.268 1.00 96.06 109 ALA A C 1
ATOM 820 O O . ALA A 1 109 ? -1.352 -7.847 -1.405 1.00 96.06 109 ALA A O 1
ATOM 821 N N . ILE A 1 110 ? -0.349 -8.734 0.396 1.00 94.88 110 ILE A N 1
ATOM 822 C CA . ILE A 1 110 ? 0.982 -8.825 -0.225 1.00 94.88 110 ILE A CA 1
ATOM 823 C C . ILE A 1 110 ? 0.971 -9.860 -1.358 1.00 94.88 110 ILE A C 1
ATOM 825 O O . ILE A 1 110 ? 1.486 -9.576 -2.439 1.00 94.88 110 ILE A O 1
ATOM 829 N N . GLY A 1 111 ? 0.378 -11.037 -1.131 1.00 93.19 111 GLY A N 1
ATOM 830 C CA . GLY A 1 111 ? 0.238 -12.083 -2.147 1.00 93.19 111 GLY A CA 1
ATOM 831 C C . GLY A 1 111 ? -0.528 -11.601 -3.379 1.00 93.19 111 GLY A C 1
ATOM 832 O O . GLY A 1 111 ? -0.021 -11.719 -4.495 1.00 93.19 111 GLY A O 1
ATOM 833 N N . ASP A 1 112 ? -1.687 -10.975 -3.170 1.00 92.88 112 ASP A N 1
ATOM 834 C CA . ASP A 1 112 ? -2.527 -10.419 -4.236 1.00 92.88 112 ASP A CA 1
ATOM 835 C C . ASP A 1 112 ? -1.785 -9.328 -5.027 1.00 92.88 112 ASP A C 1
ATOM 837 O O . ASP A 1 112 ? -1.833 -9.296 -6.259 1.00 92.88 112 ASP A O 1
ATOM 841 N N . LEU A 1 113 ? -1.039 -8.456 -4.334 1.00 87.75 113 LEU A N 1
ATOM 842 C CA . LEU A 1 113 ? -0.220 -7.416 -4.964 1.00 87.75 113 LEU A CA 1
ATOM 843 C C . LEU A 1 113 ? 0.859 -8.019 -5.872 1.00 87.75 113 LEU A C 1
ATOM 845 O O . LEU A 1 113 ? 1.031 -7.577 -7.009 1.00 87.75 113 LEU A O 1
ATOM 849 N N . VAL A 1 114 ? 1.586 -9.022 -5.377 1.00 86.38 114 VAL A N 1
ATOM 850 C CA . VAL A 1 114 ? 2.637 -9.704 -6.141 1.00 86.38 114 VAL A CA 1
ATOM 851 C C . VAL A 1 114 ? 2.034 -10.437 -7.340 1.00 86.38 114 VAL A C 1
ATOM 853 O O . VAL A 1 114 ? 2.558 -10.333 -8.449 1.00 86.38 114 VAL A O 1
ATOM 856 N N . GLN A 1 115 ? 0.901 -11.115 -7.153 1.00 85.44 115 GLN A N 1
ATOM 857 C CA . GLN A 1 115 ? 0.191 -11.796 -8.231 1.00 85.44 115 GLN A CA 1
ATOM 858 C C . GLN A 1 115 ? -0.264 -10.821 -9.329 1.00 85.44 115 GLN A C 1
ATOM 860 O O . GLN A 1 115 ? -0.120 -11.131 -10.511 1.00 85.44 115 GLN A O 1
ATOM 865 N N . GLY A 1 116 ? -0.757 -9.632 -8.966 1.00 80.56 116 GLY A N 1
ATOM 866 C CA . GLY A 1 116 ? -1.122 -8.590 -9.931 1.00 80.56 116 GLY A CA 1
ATOM 867 C C . GLY A 1 116 ? 0.030 -8.222 -10.873 1.00 80.56 116 GLY A C 1
ATOM 868 O O . GLY A 1 116 ? -0.155 -8.141 -12.083 1.00 80.56 116 GLY A O 1
ATOM 869 N N . ILE A 1 117 ? 1.247 -8.110 -10.346 1.00 75.12 117 ILE A N 1
ATOM 870 C CA . ILE A 1 117 ? 2.442 -7.758 -11.134 1.00 75.12 117 ILE A CA 1
ATOM 871 C C . ILE A 1 117 ? 2.858 -8.890 -12.058 1.00 75.12 117 ILE A C 1
ATOM 873 O O . ILE A 1 117 ? 3.252 -8.650 -13.199 1.00 75.12 117 ILE A O 1
ATOM 877 N N . TYR A 1 118 ? 2.760 -10.132 -11.581 1.00 74.12 118 TYR A N 1
ATOM 878 C CA . TYR A 1 118 ? 3.023 -11.290 -12.425 1.00 74.12 118 TYR A CA 1
ATOM 879 C C . TYR A 1 118 ? 2.077 -11.346 -13.626 1.00 74.12 118 TYR A C 1
ATOM 881 O O . TYR A 1 118 ? 2.516 -11.767 -14.690 1.00 74.12 118 TYR A O 1
ATOM 889 N N . HIS A 1 119 ? 0.827 -10.891 -13.491 1.00 73.31 119 HIS A N 1
ATOM 890 C CA . HIS A 1 119 ? -0.109 -10.783 -14.615 1.00 73.31 119 HIS A CA 1
ATOM 891 C C . HIS A 1 119 ? 0.163 -9.573 -15.529 1.00 73.31 119 HIS A C 1
ATOM 893 O O . HIS A 1 119 ? -0.077 -9.657 -16.731 1.00 73.31 119 HIS A O 1
ATOM 899 N N . GLU A 1 120 ? 0.701 -8.466 -15.007 1.00 63.41 120 GLU A N 1
ATOM 900 C CA . GLU A 1 120 ? 1.123 -7.317 -15.829 1.00 63.41 120 GLU A CA 1
ATOM 901 C C . GLU A 1 120 ? 2.334 -7.645 -16.726 1.00 63.41 120 GLU A C 1
ATOM 903 O O . GLU A 1 120 ? 2.420 -7.168 -17.860 1.00 63.41 120 GLU A O 1
ATOM 908 N N . MET A 1 121 ? 3.266 -8.476 -16.241 1.00 56.78 121 MET A N 1
ATOM 909 C CA . MET A 1 121 ? 4.496 -8.838 -16.960 1.00 56.78 121 MET A CA 1
ATOM 91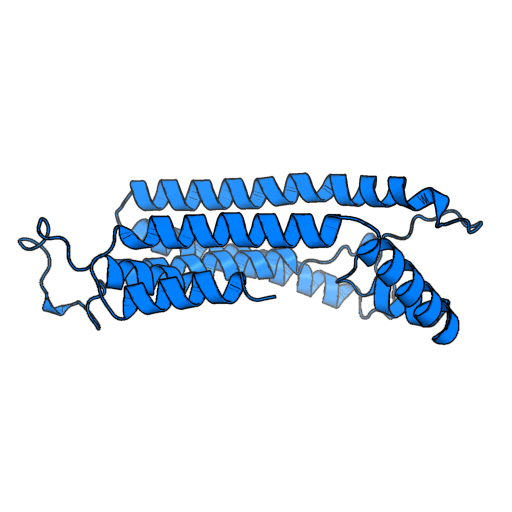0 C C . MET A 1 121 ? 4.260 -9.434 -18.369 1.00 56.78 121 MET A C 1
ATOM 912 O O . MET A 1 121 ? 4.878 -8.931 -19.309 1.00 56.78 121 MET A O 1
ATOM 916 N N . PRO A 1 122 ? 3.385 -10.438 -18.590 1.00 45.44 122 PRO A N 1
ATOM 917 C CA . PRO A 1 122 ? 3.108 -10.967 -19.928 1.00 45.44 122 PRO A CA 1
ATOM 918 C C . PRO A 1 122 ? 2.300 -10.004 -20.814 1.00 45.44 122 PRO A C 1
ATOM 920 O O . PRO A 1 122 ? 2.582 -9.910 -22.005 1.00 45.44 122 PRO A O 1
ATOM 923 N N . ASN A 1 123 ? 1.377 -9.210 -20.261 1.00 43.09 123 ASN A N 1
ATOM 924 C CA . ASN A 1 123 ? 0.568 -8.276 -21.060 1.00 43.09 123 ASN A CA 1
ATOM 925 C C . ASN A 1 123 ? 1.385 -7.101 -21.615 1.00 43.09 123 ASN A C 1
ATOM 927 O O . ASN A 1 123 ? 1.020 -6.515 -22.631 1.00 43.09 123 ASN A O 1
ATOM 931 N N . SER A 1 124 ? 2.524 -6.772 -21.001 1.00 41.16 124 SER A N 1
ATOM 932 C CA . SER A 1 124 ? 3.482 -5.830 -21.591 1.00 41.16 124 SER A CA 1
ATOM 933 C C . SER A 1 124 ? 4.133 -6.359 -22.883 1.00 41.16 124 SER A C 1
ATOM 935 O O . SER A 1 124 ? 4.511 -5.568 -23.748 1.00 41.16 124 SER A O 1
ATOM 937 N N . LEU A 1 125 ? 4.211 -7.688 -23.048 1.00 37.44 125 LEU A N 1
ATOM 938 C CA . LEU A 1 125 ? 4.685 -8.355 -24.265 1.00 37.44 125 LEU A CA 1
ATOM 939 C C . LEU A 1 125 ? 3.571 -8.448 -25.325 1.00 37.44 125 LEU A C 1
ATOM 941 O O . LEU A 1 125 ? 3.852 -8.287 -26.510 1.00 37.44 125 LEU A O 1
ATOM 945 N N . GLU A 1 126 ? 2.312 -8.645 -24.921 1.00 32.97 126 GLU A N 1
ATOM 946 C CA . GLU A 1 126 ? 1.162 -8.675 -25.844 1.00 32.97 126 GLU A CA 1
ATOM 947 C C . GLU A 1 126 ? 0.756 -7.280 -26.344 1.00 32.97 126 GLU A C 1
ATOM 949 O O . GLU A 1 126 ? 0.514 -7.112 -27.537 1.00 32.97 126 GLU A O 1
ATOM 954 N N . LEU A 1 127 ? 0.804 -6.241 -25.502 1.00 38.44 127 LEU A N 1
ATOM 955 C CA . LEU A 1 127 ? 0.581 -4.853 -25.938 1.00 38.44 127 LEU A CA 1
ATOM 956 C C . LEU A 1 127 ? 1.632 -4.409 -26.976 1.00 38.44 127 LEU A C 1
ATOM 958 O O . LEU A 1 127 ? 1.349 -3.611 -27.865 1.00 38.44 127 LEU A O 1
ATOM 962 N N . ASN A 1 128 ? 2.847 -4.963 -26.897 1.00 39.16 128 ASN A N 1
ATOM 963 C CA . ASN A 1 128 ? 3.889 -4.794 -27.912 1.00 39.16 128 ASN A CA 1
ATOM 964 C C . ASN A 1 128 ? 3.492 -5.469 -29.246 1.00 39.16 128 ASN A C 1
ATOM 966 O O . ASN A 1 128 ? 3.751 -4.934 -30.324 1.00 39.16 128 ASN A O 1
ATOM 970 N N . SER A 1 129 ? 2.794 -6.609 -29.187 1.00 36.00 129 SER A N 1
ATOM 971 C CA . SER A 1 129 ? 2.293 -7.320 -30.370 1.00 36.00 129 SER A CA 1
ATOM 972 C C . SER A 1 129 ? 1.121 -6.605 -31.066 1.00 36.00 129 SER A C 1
ATOM 974 O O . SER A 1 129 ? 1.130 -6.487 -32.292 1.00 36.00 129 SER A O 1
ATOM 976 N N . ASP A 1 130 ? 0.187 -6.016 -30.312 1.00 36.62 130 ASP A N 1
ATOM 977 C CA . ASP A 1 130 ? -0.959 -5.260 -30.854 1.00 36.62 130 ASP A CA 1
ATOM 978 C C . ASP A 1 130 ? -0.554 -3.925 -31.503 1.00 36.62 130 ASP A C 1
ATOM 980 O O . ASP A 1 130 ? -1.267 -3.375 -32.346 1.00 36.62 130 ASP A O 1
ATOM 984 N N . LEU A 1 131 ? 0.630 -3.409 -31.162 1.00 40.44 131 LEU A N 1
ATOM 985 C CA . LEU A 1 131 ? 1.191 -2.190 -31.744 1.00 40.44 131 LEU A CA 1
ATOM 986 C C . LEU A 1 131 ? 2.037 -2.442 -33.007 1.00 40.44 131 LEU A C 1
ATOM 988 O O . LEU A 1 131 ? 2.453 -1.478 -33.657 1.00 40.44 131 LEU A O 1
ATOM 992 N N . GLN A 1 132 ? 2.237 -3.702 -33.424 1.00 39.25 132 GLN A N 1
ATOM 993 C CA . GLN A 1 132 ? 3.006 -4.048 -34.632 1.00 39.25 132 GLN A CA 1
ATOM 994 C C . GLN A 1 132 ? 2.575 -3.344 -35.934 1.00 39.25 132 GLN A C 1
ATOM 996 O O . GLN A 1 132 ? 3.461 -3.003 -36.725 1.00 39.25 132 GLN A O 1
ATOM 1001 N N . PRO A 1 133 ? 1.285 -3.039 -36.193 1.00 42.88 133 PRO A N 1
ATOM 1002 C CA . PRO A 1 133 ? 0.887 -2.298 -37.394 1.00 42.88 133 PRO A CA 1
ATOM 1003 C C . PRO A 1 133 ? 1.497 -0.889 -37.485 1.00 42.88 133 PRO A C 1
ATOM 1005 O O . PRO A 1 133 ? 1.612 -0.340 -38.583 1.00 42.88 133 PRO A O 1
ATOM 1008 N N . PHE A 1 134 ? 1.914 -0.311 -36.352 1.00 38.81 134 PHE A N 1
ATOM 1009 C CA . PHE A 1 134 ? 2.478 1.037 -36.249 1.00 38.81 134 PHE A CA 1
ATOM 1010 C C . PHE A 1 134 ? 4.019 1.054 -36.197 1.00 38.81 134 PHE A C 1
ATOM 1012 O O . PHE A 1 134 ? 4.618 2.129 -36.250 1.00 38.81 134 PHE A O 1
ATOM 1019 N N . VAL A 1 135 ? 4.666 -0.121 -36.158 1.00 43.22 135 VAL A N 1
ATOM 1020 C CA . VAL A 1 135 ? 6.128 -0.313 -36.062 1.00 43.22 135 VAL A CA 1
ATOM 1021 C C . VAL A 1 135 ? 6.672 -0.959 -37.345 1.00 43.22 135 VAL A C 1
ATOM 1023 O O . VAL A 1 135 ? 7.347 -1.983 -37.326 1.00 43.22 135 VAL A O 1
ATOM 1026 N N . LYS A 1 136 ? 6.398 -0.377 -38.518 1.00 41.44 136 LYS A N 1
ATOM 1027 C CA . LYS A 1 136 ? 7.155 -0.755 -39.724 1.00 41.44 136 LYS A CA 1
ATOM 1028 C C . LYS A 1 136 ? 8.496 -0.023 -39.747 1.00 41.44 136 LYS A C 1
ATOM 1030 O O . LYS A 1 136 ? 8.586 1.090 -40.258 1.00 41.44 136 LYS A O 1
ATOM 1035 N N . SER A 1 137 ? 9.541 -0.673 -39.237 1.00 39.59 137 SER A N 1
ATOM 1036 C CA . SER A 1 137 ? 10.932 -0.383 -39.602 1.00 39.59 137 SER A CA 1
ATOM 1037 C C . SER A 1 137 ? 11.768 -1.666 -39.619 1.00 39.59 137 SER A C 1
ATOM 1039 O O . SER A 1 137 ? 11.566 -2.579 -38.829 1.00 39.59 137 SER A O 1
ATOM 1041 N N . ASN A 1 138 ? 12.676 -1.738 -40.585 1.00 44.06 138 ASN A N 1
ATOM 1042 C CA . ASN A 1 138 ? 13.275 -2.943 -41.150 1.00 44.06 138 ASN A CA 1
ATOM 1043 C C . ASN A 1 138 ? 14.556 -3.392 -40.407 1.00 44.06 138 ASN A C 1
ATOM 1045 O O . ASN A 1 138 ? 15.603 -3.564 -41.029 1.00 44.06 138 ASN A O 1
ATOM 1049 N N . SER A 1 139 ? 14.509 -3.553 -39.083 1.00 39.44 139 SER A N 1
ATOM 1050 C CA . SER A 1 139 ? 15.661 -4.024 -38.292 1.00 39.44 139 SER A CA 1
ATOM 1051 C C . SER A 1 139 ? 15.224 -4.894 -37.114 1.00 39.44 139 SER A C 1
ATOM 1053 O O . SER A 1 139 ? 14.278 -4.563 -36.409 1.00 39.44 139 SER A O 1
ATOM 1055 N N . ALA A 1 140 ? 15.913 -6.020 -36.943 1.00 43.09 140 ALA A N 1
ATOM 1056 C CA . ALA A 1 140 ? 15.468 -7.235 -36.267 1.00 43.09 140 ALA A CA 1
ATOM 1057 C C . ALA A 1 140 ? 15.519 -7.239 -34.723 1.00 43.09 140 ALA A C 1
ATOM 1059 O O . ALA A 1 140 ? 15.822 -8.282 -34.157 1.00 43.09 140 ALA A O 1
ATOM 1060 N N . ASP A 1 141 ? 15.168 -6.143 -34.045 1.00 40.81 141 ASP A N 1
ATOM 1061 C CA . ASP A 1 141 ? 15.070 -6.125 -32.576 1.00 40.81 141 ASP A CA 1
ATOM 1062 C C . ASP A 1 141 ? 13.768 -5.442 -32.096 1.00 40.81 141 ASP A C 1
ATOM 1064 O O . ASP A 1 141 ? 13.443 -4.346 -32.566 1.00 40.81 141 ASP A O 1
ATOM 1068 N N . PRO A 1 142 ? 12.997 -6.055 -31.173 1.00 40.19 142 PRO A N 1
ATOM 1069 C CA . PRO A 1 142 ? 11.758 -5.482 -30.653 1.00 40.19 142 PRO A CA 1
ATOM 1070 C C . PRO A 1 142 ? 12.053 -4.392 -29.612 1.00 40.19 142 PRO A C 1
ATOM 1072 O O . PRO A 1 142 ? 12.626 -4.661 -28.559 1.00 40.19 142 PRO A O 1
ATOM 1075 N N . VAL A 1 143 ? 11.622 -3.156 -29.881 1.00 45.25 143 VAL A N 1
ATOM 1076 C CA . VAL A 1 143 ? 11.689 -2.048 -28.915 1.00 45.25 143 VAL A CA 1
ATOM 1077 C C . VAL A 1 143 ? 10.346 -1.916 -28.194 1.00 45.25 143 VAL A C 1
ATOM 1079 O O . VAL A 1 143 ? 9.318 -1.647 -28.809 1.00 45.25 143 VAL A O 1
ATOM 1082 N N . THR A 1 144 ? 10.371 -2.093 -26.875 1.00 44.84 144 THR A N 1
ATOM 1083 C CA . THR A 1 144 ? 9.238 -1.945 -25.947 1.00 44.84 144 THR A CA 1
ATOM 1084 C C . THR A 1 144 ? 8.838 -0.471 -25.777 1.00 44.84 144 THR A C 1
ATOM 1086 O O . THR A 1 144 ? 9.683 0.370 -25.472 1.00 44.84 144 THR A O 1
ATOM 1089 N N . PHE A 1 145 ? 7.547 -0.137 -25.909 1.00 38.62 145 PHE A N 1
ATOM 1090 C CA . PHE A 1 145 ? 7.016 1.192 -25.572 1.00 38.62 145 PHE A CA 1
ATOM 1091 C C . PHE A 1 145 ? 6.353 1.177 -24.187 1.00 38.62 145 PHE A C 1
ATOM 1093 O O . PHE A 1 145 ? 5.464 0.373 -23.924 1.00 38.62 145 PHE A O 1
ATOM 1100 N N . SER A 1 146 ? 6.760 2.090 -23.301 1.00 41.44 146 SER A N 1
ATOM 1101 C CA . SER A 1 146 ? 6.106 2.330 -22.010 1.00 41.44 146 SER A CA 1
ATOM 1102 C C . SER A 1 146 ? 6.039 3.832 -21.737 1.00 41.44 146 SER A C 1
ATOM 1104 O O . SER A 1 146 ? 7.057 4.521 -21.765 1.00 41.44 146 SER A O 1
ATOM 1106 N N . LEU A 1 147 ? 4.832 4.332 -21.449 1.00 39.09 147 LEU A N 1
ATOM 1107 C CA . LEU A 1 147 ? 4.521 5.762 -21.295 1.00 39.09 147 LEU A CA 1
ATOM 1108 C C . LEU A 1 147 ? 5.189 6.435 -20.083 1.00 39.09 147 LEU A C 1
ATOM 1110 O O . LEU A 1 147 ? 5.185 7.660 -19.994 1.00 39.09 147 LEU A O 1
ATOM 1114 N N . ASN A 1 148 ? 5.800 5.649 -19.193 1.00 41.69 148 ASN A N 1
ATOM 1115 C CA . ASN A 1 148 ? 6.445 6.127 -17.967 1.00 41.69 148 ASN A CA 1
ATOM 1116 C C . ASN A 1 148 ? 7.940 5.781 -17.899 1.00 41.69 148 ASN A C 1
ATOM 1118 O O . ASN A 1 148 ? 8.553 5.912 -16.842 1.00 41.69 148 ASN A O 1
ATOM 1122 N N . SER A 1 149 ? 8.535 5.315 -18.995 1.00 43.50 149 SER A N 1
ATOM 1123 C CA . SER A 1 149 ? 9.940 4.910 -19.026 1.00 43.50 149 SER A CA 1
ATOM 1124 C C . SER A 1 149 ? 10.740 5.749 -20.029 1.00 43.50 149 SER A C 1
ATOM 1126 O O . SER A 1 149 ? 10.186 6.341 -20.960 1.00 43.50 149 SER A O 1
ATOM 1128 N N . ALA A 1 150 ? 12.064 5.788 -19.834 1.00 40.53 150 ALA A N 1
ATOM 1129 C CA . ALA A 1 150 ? 13.048 6.434 -20.711 1.00 40.53 150 ALA A CA 1
ATOM 1130 C C . ALA A 1 150 ? 12.787 6.302 -22.243 1.00 40.53 150 ALA A C 1
ATOM 1132 O O . ALA A 1 150 ? 13.063 7.270 -22.956 1.00 40.53 150 ALA A O 1
ATOM 1133 N N . PRO A 1 151 ? 12.193 5.208 -22.772 1.00 44.44 151 PRO A N 1
ATOM 1134 C CA . PRO A 1 151 ? 11.727 5.081 -24.158 1.00 44.44 151 PRO A CA 1
ATOM 1135 C C . PRO A 1 151 ? 10.940 6.254 -24.763 1.00 44.44 151 PRO A C 1
ATOM 1137 O O . PRO A 1 151 ? 11.173 6.584 -25.922 1.00 44.44 151 PRO A O 1
ATOM 1140 N N . VAL A 1 152 ? 10.047 6.935 -24.030 1.00 48.56 152 VAL A N 1
ATOM 1141 C CA . VAL A 1 152 ? 9.289 8.083 -24.590 1.00 48.56 152 VAL A CA 1
ATOM 1142 C C . VAL A 1 152 ? 10.209 9.269 -24.885 1.00 48.56 152 VAL A C 1
ATOM 1144 O O . VAL A 1 152 ? 10.050 9.974 -25.885 1.00 48.56 152 VAL A O 1
ATOM 1147 N N . VAL A 1 153 ? 11.204 9.475 -24.020 1.00 50.16 153 VAL A N 1
ATOM 1148 C CA . VAL A 1 153 ? 12.209 10.531 -24.171 1.00 50.16 153 VAL A CA 1
ATOM 1149 C C . VAL A 1 153 ? 13.135 10.214 -25.347 1.00 50.16 153 VAL A C 1
ATOM 1151 O O . VAL A 1 153 ? 13.400 11.101 -26.160 1.00 50.16 153 VAL A O 1
ATOM 1154 N N . PHE A 1 154 ? 13.549 8.951 -25.491 1.00 48.06 154 PHE A N 1
ATOM 1155 C CA . PHE A 1 154 ? 14.367 8.494 -26.617 1.00 48.06 154 PHE A CA 1
ATOM 1156 C C . PHE A 1 154 ? 13.614 8.527 -27.954 1.00 48.06 154 PHE A C 1
ATOM 1158 O O . PHE A 1 154 ? 14.162 9.008 -28.943 1.00 48.06 154 PHE A O 1
ATOM 1165 N N . HIS A 1 155 ? 12.337 8.130 -27.997 1.00 56.28 155 HIS A N 1
ATOM 1166 C CA . HIS A 1 155 ? 11.510 8.232 -29.205 1.00 56.28 155 HIS A CA 1
ATOM 1167 C C . HIS A 1 155 ? 11.362 9.685 -29.661 1.00 56.28 155 HIS A C 1
ATOM 1169 O O . HIS A 1 155 ? 11.622 9.981 -30.825 1.00 56.28 155 HIS A O 1
ATOM 1175 N N . ARG A 1 156 ? 11.068 10.622 -28.741 1.00 51.62 156 ARG A N 1
ATOM 1176 C CA . ARG A 1 156 ? 11.049 12.071 -29.033 1.00 51.62 156 ARG A CA 1
ATOM 1177 C C . ARG A 1 156 ? 12.355 12.545 -29.680 1.00 51.62 156 ARG A C 1
ATOM 1179 O O . ARG A 1 156 ? 12.322 13.383 -30.579 1.00 51.62 156 ARG A O 1
ATOM 1186 N N . GLN A 1 157 ? 13.492 12.032 -29.210 1.00 51.22 157 GLN A N 1
ATOM 1187 C CA . GLN A 1 157 ? 14.817 12.395 -29.710 1.00 51.22 157 GLN A CA 1
ATOM 1188 C C . GLN A 1 157 ? 15.108 11.795 -31.098 1.00 51.22 157 GLN A C 1
ATOM 1190 O O . GLN A 1 157 ? 15.760 12.4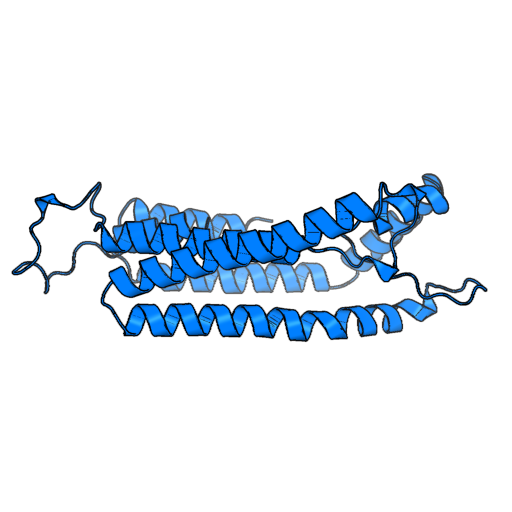50 -31.905 1.00 51.22 157 GLN A O 1
ATOM 1195 N N . ILE A 1 158 ? 14.576 10.605 -31.401 1.00 61.03 158 ILE A N 1
ATOM 1196 C CA . ILE A 1 158 ? 14.748 9.906 -32.686 1.00 61.03 158 ILE A CA 1
ATOM 1197 C C . ILE A 1 158 ? 13.817 10.453 -33.776 1.00 61.03 158 ILE A C 1
ATOM 1199 O O . ILE A 1 158 ? 14.262 10.698 -34.895 1.00 61.03 158 ILE A O 1
ATOM 1203 N N . VAL A 1 159 ? 12.525 10.654 -33.487 1.00 62.22 159 VAL A N 1
ATOM 1204 C CA . VAL A 1 159 ? 11.566 11.126 -34.507 1.00 62.22 159 VAL A CA 1
ATOM 1205 C C . VAL A 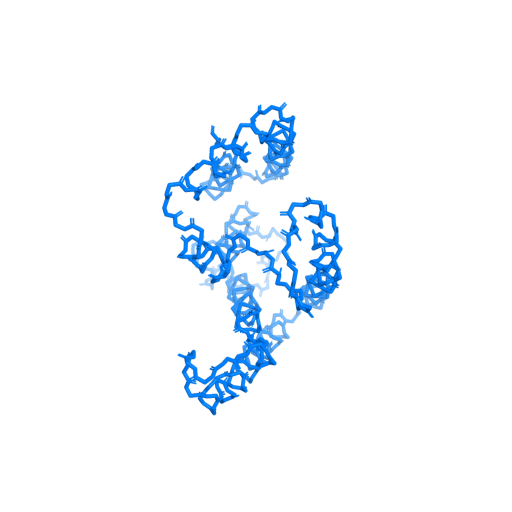1 159 ? 11.626 12.633 -34.752 1.00 62.22 159 VAL A C 1
ATOM 1207 O O . VAL A 1 159 ? 11.086 13.111 -35.750 1.00 62.22 159 VAL A O 1
ATOM 1210 N N . GLY A 1 160 ? 12.286 13.378 -33.863 1.00 65.75 160 GLY A N 1
ATOM 1211 C CA . GLY A 1 160 ? 12.331 14.834 -33.893 1.00 65.75 160 GLY A CA 1
ATOM 1212 C C . GLY A 1 160 ? 11.042 15.480 -33.373 1.00 65.75 160 GLY A C 1
ATOM 1213 O O . GLY A 1 160 ? 9.958 14.892 -33.371 1.00 65.75 160 GLY A O 1
ATOM 1214 N N . GLN A 1 161 ? 11.166 16.726 -32.913 1.00 69.25 161 GLN A N 1
ATOM 1215 C CA . GLN A 1 161 ? 10.121 17.427 -32.157 1.00 69.25 161 GLN A CA 1
ATOM 1216 C C . GLN A 1 161 ? 8.814 17.631 -32.945 1.00 69.25 161 GLN A C 1
ATOM 1218 O O . GLN A 1 161 ? 7.732 17.454 -32.391 1.00 69.25 161 GLN A O 1
ATOM 1223 N N . GLU A 1 162 ? 8.912 17.931 -34.240 1.00 74.25 162 GLU A N 1
ATOM 1224 C CA . GLU A 1 162 ? 7.777 18.115 -35.159 1.00 74.25 162 GLU A CA 1
ATOM 1225 C C . GLU A 1 162 ? 6.925 16.842 -35.298 1.00 74.25 162 GLU A C 1
ATOM 1227 O O . GLU A 1 162 ? 5.718 16.843 -35.047 1.00 74.25 162 GLU A O 1
ATOM 1232 N N . ARG A 1 163 ? 7.559 15.713 -35.640 1.00 69.19 163 ARG A N 1
ATOM 1233 C CA . ARG A 1 163 ? 6.860 14.438 -35.847 1.00 69.19 163 ARG A CA 1
ATOM 1234 C C . ARG A 1 163 ? 6.324 13.873 -34.530 1.00 69.19 163 ARG A C 1
ATOM 1236 O O . ARG A 1 163 ? 5.227 13.320 -34.521 1.00 69.19 163 ARG A O 1
ATOM 1243 N N . TRP A 1 164 ? 7.040 14.075 -33.421 1.00 68.69 164 TRP A N 1
ATOM 1244 C CA . TRP A 1 164 ? 6.550 13.758 -32.077 1.00 68.69 164 TRP A CA 1
ATOM 1245 C C . TRP A 1 164 ? 5.278 14.537 -31.724 1.00 68.69 164 TRP A C 1
ATOM 1247 O O . TRP A 1 164 ? 4.307 13.951 -31.249 1.00 68.69 164 TRP A O 1
ATOM 1257 N N . HIS A 1 165 ? 5.246 15.846 -31.992 1.00 75.00 165 HIS A N 1
ATOM 1258 C CA . HIS A 1 165 ? 4.048 16.654 -31.766 1.00 75.00 165 HIS A CA 1
ATOM 1259 C C . HIS A 1 165 ? 2.867 16.197 -32.621 1.00 75.00 165 HIS A C 1
ATOM 1261 O O . HIS A 1 165 ? 1.757 16.096 -32.096 1.00 75.00 165 HIS A O 1
ATOM 1267 N N . HIS A 1 166 ? 3.103 15.842 -33.884 1.00 73.88 166 HIS A N 1
ATOM 1268 C CA . HIS A 1 166 ? 2.055 15.311 -34.752 1.00 73.88 166 HIS A CA 1
ATOM 1269 C C . HIS A 1 166 ? 1.516 13.958 -34.250 1.00 73.88 166 HIS A C 1
ATOM 1271 O O . HIS A 1 166 ? 0.305 13.761 -34.181 1.00 73.88 166 HIS A O 1
ATOM 1277 N N . GLN A 1 167 ? 2.394 13.045 -33.819 1.00 69.56 167 GLN A N 1
ATOM 1278 C CA . GLN A 1 167 ? 1.996 11.751 -33.244 1.00 69.56 167 GLN A CA 1
ATOM 1279 C C . GLN A 1 167 ? 1.219 11.910 -31.933 1.00 69.56 167 GLN A C 1
ATOM 1281 O O . GLN A 1 167 ? 0.199 11.251 -31.743 1.00 69.56 167 GLN A O 1
ATOM 1286 N N . LEU A 1 168 ? 1.643 12.819 -31.050 1.00 72.81 168 LEU A N 1
ATOM 1287 C CA . LEU A 1 168 ? 0.903 13.135 -29.827 1.00 72.81 168 LEU A CA 1
ATOM 1288 C C . LEU A 1 168 ? -0.463 13.759 -30.121 1.00 72.81 168 LEU A C 1
ATOM 1290 O O . LEU A 1 168 ? -1.435 13.437 -29.440 1.00 72.81 168 LEU A O 1
ATOM 1294 N N . GLN A 1 169 ? -0.559 14.647 -31.114 1.00 75.38 169 GLN A N 1
ATOM 1295 C CA . GLN A 1 169 ? -1.841 15.215 -31.532 1.00 75.38 169 GLN A CA 1
ATOM 1296 C C . GLN A 1 169 ? -2.770 14.141 -32.095 1.00 75.38 169 GLN A C 1
ATOM 1298 O O . GLN A 1 169 ? -3.945 14.120 -31.731 1.00 75.38 169 GLN A O 1
ATOM 1303 N N . GLN A 1 170 ? -2.243 13.224 -32.907 1.00 73.88 170 GLN A N 1
ATOM 1304 C CA . GLN A 1 170 ? -3.010 12.117 -33.466 1.00 73.88 170 GLN A CA 1
ATOM 1305 C C . GLN A 1 170 ? -3.489 11.159 -32.367 1.00 73.88 170 GLN A C 1
ATOM 1307 O O . GLN A 1 170 ? -4.689 10.928 -32.261 1.00 73.88 170 GLN A O 1
ATOM 1312 N N . LEU A 1 171 ? -2.602 10.713 -31.471 1.00 70.50 171 LEU A N 1
ATOM 1313 C CA . LEU A 1 171 ? -2.958 9.881 -30.316 1.00 70.50 171 LEU A CA 1
ATOM 1314 C C . LEU A 1 171 ? -4.010 10.564 -29.433 1.00 70.50 171 LEU A C 1
ATOM 1316 O O . LEU A 1 171 ? -5.000 9.950 -29.049 1.00 70.50 171 LEU A O 1
ATOM 1320 N N . ARG A 1 172 ? -3.846 11.863 -29.157 1.00 70.44 172 ARG A N 1
ATOM 1321 C CA . ARG A 1 172 ? -4.820 12.642 -28.383 1.00 70.44 172 ARG A CA 1
ATOM 1322 C C . ARG A 1 172 ? -6.161 12.761 -29.103 1.00 70.44 172 ARG A C 1
ATOM 1324 O O . ARG A 1 172 ? -7.186 12.797 -28.432 1.00 70.44 172 ARG A O 1
ATOM 1331 N N . SER A 1 173 ? -6.171 12.857 -30.433 1.00 72.00 173 SER A N 1
ATOM 1332 C CA . SER A 1 173 ? -7.413 12.872 -31.210 1.00 72.00 173 SER A CA 1
ATOM 1333 C C . SER A 1 173 ? -8.117 11.517 -31.173 1.00 72.00 173 SER A C 1
ATOM 1335 O O . SER A 1 173 ? -9.313 11.496 -30.916 1.00 72.00 173 SER A O 1
ATOM 1337 N N . THR A 1 174 ? -7.381 10.408 -31.295 1.00 73.75 174 THR A N 1
ATOM 1338 C CA . THR A 1 174 ? -7.919 9.046 -31.173 1.00 73.75 174 THR A CA 1
ATOM 1339 C C . THR A 1 174 ? -8.485 8.795 -29.778 1.00 73.75 174 THR A C 1
ATOM 1341 O O . THR A 1 174 ? -9.643 8.425 -29.655 1.00 73.75 174 THR A O 1
ATOM 1344 N N . ILE A 1 175 ? -7.737 9.128 -28.720 1.00 70.50 175 ILE A N 1
ATOM 1345 C CA . ILE A 1 175 ? -8.194 9.006 -27.323 1.00 70.50 175 ILE A CA 1
ATOM 1346 C C . ILE A 1 175 ? -9.451 9.852 -27.054 1.00 70.50 175 ILE A C 1
ATOM 1348 O O . ILE A 1 175 ? -10.280 9.478 -26.234 1.00 70.50 175 ILE A O 1
ATOM 1352 N N . LYS A 1 176 ? -9.596 11.006 -27.719 1.00 71.06 176 LYS A N 1
ATOM 1353 C CA . LYS A 1 176 ? -10.795 11.856 -27.612 1.00 71.06 176 LYS A CA 1
ATOM 1354 C C . LYS A 1 176 ? -11.979 11.357 -28.445 1.00 71.06 176 LYS A C 1
ATOM 1356 O O . LYS A 1 176 ? -13.105 11.733 -28.142 1.00 71.06 176 LYS A O 1
ATOM 1361 N N . LEU A 1 177 ? -11.713 10.619 -29.520 1.00 67.44 177 LEU A N 1
ATOM 1362 C CA . LEU A 1 177 ? -12.720 9.993 -30.379 1.00 67.44 177 LEU A CA 1
ATOM 1363 C C . LEU A 1 177 ? -13.257 8.702 -29.757 1.00 67.44 177 LEU A C 1
ATOM 1365 O O . LEU A 1 177 ? -14.414 8.360 -29.975 1.00 67.44 177 LEU A O 1
ATOM 1369 N N . GLU A 1 178 ? -12.428 8.004 -28.988 1.00 69.50 178 GLU A N 1
ATOM 1370 C CA . GLU A 1 178 ? -12.810 6.798 -28.267 1.00 69.50 178 GLU A CA 1
ATOM 1371 C C . GLU A 1 178 ? -13.516 7.117 -26.944 1.00 69.50 178 GLU A C 1
ATOM 1373 O O . GLU A 1 178 ? -13.157 8.037 -26.208 1.00 69.50 178 GLU A O 1
ATOM 1378 N N . GLU A 1 179 ? -14.494 6.286 -26.584 1.00 75.75 179 GLU A N 1
ATOM 1379 C CA . GLU A 1 179 ? -15.205 6.385 -25.304 1.00 75.75 179 GLU A CA 1
ATOM 1380 C C . GLU A 1 179 ? -14.338 5.962 -24.105 1.00 75.75 179 GLU A C 1
ATOM 1382 O O . GLU A 1 179 ? -14.782 6.058 -22.965 1.00 75.75 179 GLU A O 1
ATOM 1387 N N . GLY A 1 180 ? -13.087 5.534 -24.318 1.00 78.25 180 GLY A N 1
ATOM 1388 C CA . GLY A 1 180 ? -12.200 5.034 -23.262 1.00 78.25 180 GLY A CA 1
ATOM 1389 C C . GLY A 1 180 ? -11.945 6.042 -22.138 1.00 78.25 180 GLY A C 1
ATOM 1390 O O . GLY A 1 180 ? -11.925 5.668 -20.963 1.00 78.25 180 GLY A O 1
ATOM 1391 N N . VAL A 1 181 ? -11.822 7.336 -22.464 1.00 81.56 181 VAL A N 1
ATOM 1392 C CA . VAL A 1 181 ? -11.686 8.394 -21.444 1.00 81.56 181 VAL A CA 1
ATOM 1393 C C . VAL A 1 181 ? -12.963 8.521 -20.622 1.00 81.56 181 VAL A C 1
ATOM 1395 O O . VAL A 1 181 ? -12.894 8.568 -19.397 1.00 81.56 181 VAL A O 1
ATOM 1398 N N . ILE A 1 182 ? -14.121 8.533 -21.285 1.00 83.19 182 ILE A N 1
ATOM 1399 C CA . ILE A 1 182 ? -15.428 8.645 -20.627 1.00 83.19 182 ILE A CA 1
ATOM 1400 C C . ILE A 1 182 ? -15.664 7.417 -19.743 1.00 83.19 182 ILE A C 1
ATOM 1402 O O . ILE A 1 182 ? -15.942 7.568 -18.559 1.00 83.19 182 ILE A O 1
ATOM 1406 N N . SER A 1 183 ? -15.426 6.212 -20.264 1.00 85.75 183 SER A N 1
ATOM 1407 C CA . SER A 1 183 ? -15.549 4.961 -19.516 1.00 85.75 183 SER A CA 1
ATOM 1408 C C . SER A 1 183 ? -14.611 4.907 -18.308 1.00 85.75 183 SER A C 1
ATOM 1410 O O . SER A 1 183 ? -15.010 4.421 -17.250 1.00 85.75 183 SER A O 1
ATOM 1412 N N . THR A 1 184 ? -13.380 5.417 -18.428 1.00 84.75 184 THR A N 1
ATOM 1413 C CA . THR A 1 184 ? -12.445 5.510 -17.295 1.00 84.75 184 THR A CA 1
ATOM 1414 C C . THR A 1 184 ? -12.956 6.504 -16.252 1.00 84.75 184 THR A C 1
ATOM 1416 O O . THR A 1 184 ? -12.955 6.199 -15.060 1.00 84.75 184 THR A O 1
ATOM 1419 N N . MET A 1 185 ? -13.445 7.672 -16.682 1.00 86.31 185 MET A N 1
ATOM 1420 C CA . MET A 1 185 ? -14.042 8.665 -15.783 1.00 86.31 185 MET A CA 1
ATOM 1421 C C . MET A 1 185 ? -15.274 8.110 -15.058 1.00 86.31 185 MET A C 1
ATOM 1423 O O . MET A 1 185 ? -15.427 8.339 -13.856 1.00 86.31 185 MET A O 1
ATOM 1427 N N . ASP A 1 186 ? -16.125 7.357 -15.752 1.00 88.50 186 ASP A N 1
ATOM 1428 C CA . ASP A 1 186 ? -17.324 6.748 -15.181 1.00 88.50 186 ASP A CA 1
ATOM 1429 C C . ASP A 1 186 ? -16.978 5.645 -14.177 1.00 88.50 186 ASP A C 1
ATOM 1431 O O . ASP A 1 186 ? -17.554 5.615 -13.088 1.00 88.50 186 ASP A O 1
ATOM 1435 N N . LEU A 1 187 ? -15.975 4.808 -14.465 1.00 89.19 187 LEU A N 1
ATOM 1436 C CA . LEU A 1 187 ? -15.443 3.834 -13.505 1.00 89.19 187 LEU A CA 1
ATOM 1437 C C . LEU A 1 187 ? -14.853 4.517 -12.266 1.00 89.19 187 LEU A C 1
ATOM 1439 O O . LEU A 1 187 ? -15.144 4.112 -11.137 1.00 89.19 187 LEU A O 1
ATOM 1443 N N . CYS A 1 188 ? -14.067 5.582 -12.442 1.00 89.19 188 CYS A N 1
ATOM 1444 C CA . CYS A 1 188 ? -13.526 6.346 -11.321 1.00 89.19 188 CYS A CA 1
ATOM 1445 C C . CYS A 1 188 ? -14.640 6.952 -10.457 1.00 89.19 188 CYS A C 1
ATOM 1447 O O . CYS A 1 188 ? -14.584 6.845 -9.231 1.00 89.19 188 CYS A O 1
ATOM 1449 N N . ARG A 1 189 ? -15.678 7.536 -11.071 1.00 90.50 189 ARG A N 1
ATOM 1450 C CA . ARG A 1 189 ? -16.858 8.044 -10.351 1.00 90.50 189 ARG A CA 1
ATOM 1451 C C . ARG A 1 189 ? -17.600 6.931 -9.626 1.00 90.50 189 ARG A C 1
ATOM 1453 O O . ARG A 1 189 ? -17.946 7.100 -8.460 1.00 90.50 189 ARG A O 1
ATOM 1460 N N . TYR A 1 190 ? -17.817 5.796 -10.285 1.00 91.56 190 TYR A N 1
ATOM 1461 C CA . TYR A 1 190 ? -18.486 4.640 -9.701 1.00 91.56 190 TYR A CA 1
ATOM 1462 C C . TYR A 1 190 ? -17.772 4.164 -8.429 1.00 91.56 190 TYR A C 1
ATOM 1464 O O . TYR A 1 190 ? -18.390 4.075 -7.366 1.00 91.56 190 TYR A O 1
ATOM 1472 N N . HIS A 1 191 ? -16.460 3.930 -8.505 1.00 93.06 191 HIS A N 1
ATOM 1473 C CA . HIS A 1 191 ? -15.680 3.485 -7.352 1.00 93.06 191 HIS A CA 1
ATOM 1474 C C . HIS A 1 191 ? -15.555 4.561 -6.268 1.00 93.06 191 HIS A C 1
ATOM 1476 O O . HIS A 1 191 ? -15.630 4.234 -5.084 1.00 93.06 191 HIS A O 1
ATOM 1482 N N . GLY A 1 192 ? -15.430 5.837 -6.641 1.00 92.81 192 GLY A N 1
ATOM 1483 C CA . GLY A 1 192 ? -15.435 6.936 -5.678 1.00 92.81 192 GLY A CA 1
ATOM 1484 C C . GLY A 1 192 ? -16.758 7.049 -4.916 1.00 92.81 192 GLY A C 1
ATOM 1485 O O . GLY A 1 192 ? -16.747 7.185 -3.695 1.00 92.81 192 GLY A O 1
ATOM 1486 N N . ASN A 1 193 ? -17.896 6.888 -5.597 1.00 92.62 193 ASN A N 1
ATOM 1487 C CA . ASN A 1 193 ? -19.213 6.861 -4.957 1.00 92.62 193 ASN A CA 1
ATOM 1488 C C . ASN A 1 193 ? -19.365 5.654 -4.022 1.00 92.62 193 ASN A C 1
ATOM 1490 O O . ASN A 1 193 ? -19.819 5.813 -2.893 1.00 92.62 193 ASN A O 1
ATOM 1494 N N . LYS A 1 194 ? -18.906 4.465 -4.434 1.00 94.69 194 LYS A N 1
ATOM 1495 C CA . LYS A 1 194 ? -18.891 3.271 -3.569 1.00 94.69 194 LYS A CA 1
ATOM 1496 C C . LYS A 1 194 ? -18.019 3.455 -2.326 1.00 94.69 194 LYS A C 1
ATOM 1498 O O . LYS A 1 194 ? -18.385 2.993 -1.243 1.00 94.69 194 LYS A O 1
ATOM 1503 N N . ALA A 1 195 ? -16.888 4.148 -2.457 1.00 94.06 195 ALA A N 1
ATOM 1504 C CA . ALA A 1 195 ? -16.051 4.505 -1.317 1.00 94.06 195 ALA A CA 1
ATOM 1505 C C . ALA A 1 195 ? -16.783 5.466 -0.366 1.00 94.06 195 ALA A C 1
ATOM 1507 O O . ALA A 1 195 ? -16.788 5.229 0.839 1.00 94.06 195 ALA A O 1
ATOM 1508 N N . LEU A 1 196 ? -17.454 6.497 -0.895 1.00 94.38 196 LEU A N 1
ATOM 1509 C CA . LEU A 1 196 ? -18.261 7.429 -0.098 1.00 94.38 196 LEU A CA 1
ATOM 1510 C C . LEU A 1 196 ? -19.399 6.718 0.645 1.00 94.38 196 LEU A C 1
ATOM 1512 O O . LEU A 1 196 ? -19.556 6.937 1.843 1.00 94.38 196 LEU A O 1
ATOM 1516 N N . GLU A 1 197 ? -20.138 5.829 -0.024 1.00 94.94 197 GLU A N 1
ATOM 1517 C CA . GLU A 1 197 ? -21.170 4.983 0.599 1.00 94.94 197 GLU A CA 1
ATOM 1518 C C . GLU A 1 197 ? -20.585 4.149 1.749 1.00 94.94 197 GLU A C 1
ATOM 1520 O O . GLU A 1 197 ? -21.148 4.099 2.839 1.00 94.94 197 GLU A O 1
ATOM 1525 N N . SER A 1 198 ? -19.415 3.542 1.538 1.00 94.69 198 SER A N 1
ATOM 1526 C CA . SER A 1 198 ? -18.762 2.700 2.548 1.00 94.69 198 SER A CA 1
ATOM 1527 C C . SER A 1 198 ? -18.299 3.497 3.772 1.00 94.69 198 SER A C 1
ATOM 1529 O O . SER A 1 198 ? -18.333 2.983 4.887 1.00 94.69 198 SER A O 1
ATOM 1531 N N . ILE A 1 199 ? -17.894 4.759 3.598 1.00 95.75 199 ILE A N 1
ATOM 1532 C CA . ILE A 1 199 ? -17.4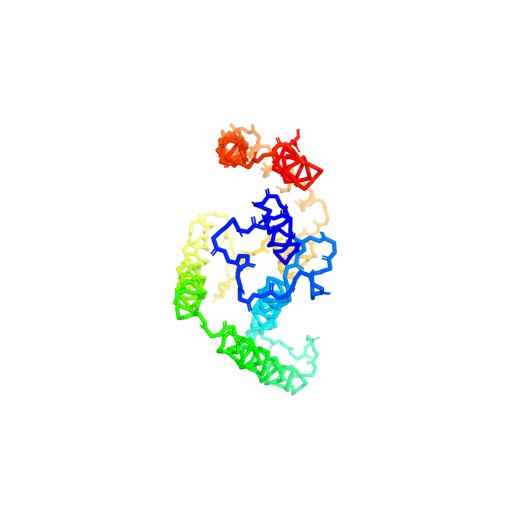29 5.631 4.691 1.00 95.75 199 ILE A CA 1
ATOM 1533 C C . ILE A 1 199 ? -18.583 6.069 5.612 1.00 95.75 199 ILE A C 1
ATOM 1535 O O . ILE A 1 199 ? -18.348 6.364 6.787 1.00 95.75 199 ILE A O 1
ATOM 1539 N N . GLN A 1 200 ? -19.834 6.053 5.136 1.00 93.44 200 GLN A N 1
ATOM 1540 C CA . GLN A 1 200 ? -21.007 6.453 5.927 1.00 93.44 200 GLN A CA 1
ATOM 1541 C C . GLN A 1 200 ? -21.271 5.552 7.142 1.00 93.44 200 GLN A C 1
ATOM 1543 O O . GLN A 1 200 ? -21.991 5.966 8.048 1.00 93.44 200 GLN A O 1
ATOM 1548 N N . CYS A 1 201 ? -20.675 4.353 7.200 1.00 93.88 201 CYS A N 1
ATOM 1549 C CA . CYS A 1 201 ? -20.768 3.495 8.382 1.00 93.88 201 CYS A CA 1
ATOM 1550 C C . CYS A 1 201 ? -20.085 4.100 9.623 1.00 93.88 201 CYS A C 1
ATOM 1552 O O . CYS A 1 201 ? -20.404 3.708 10.746 1.00 93.88 201 CYS A O 1
ATOM 1554 N N . PHE A 1 202 ? -19.176 5.067 9.445 1.00 94.19 202 PHE A N 1
ATOM 1555 C CA . PHE A 1 202 ? -18.516 5.756 10.549 1.00 94.19 202 PHE A CA 1
ATOM 1556 C C . PHE A 1 202 ? -19.353 6.927 11.096 1.00 94.19 202 PHE A C 1
ATOM 1558 O O . PHE A 1 202 ? -20.006 7.652 10.331 1.00 94.19 202 PHE A O 1
ATOM 1565 N N . PRO A 1 203 ? -19.291 7.196 12.414 1.00 92.69 203 PRO A N 1
ATOM 1566 C CA . PRO A 1 203 ? -19.915 8.373 13.006 1.00 92.69 203 PRO A CA 1
ATOM 1567 C C . PRO A 1 203 ? -19.313 9.680 12.465 1.00 92.69 203 PRO A C 1
ATOM 1569 O O . PRO A 1 203 ? -18.154 9.741 12.040 1.00 92.69 203 PRO A O 1
ATOM 1572 N N . SER A 1 204 ? -20.110 10.752 12.499 1.00 94.44 204 SER A N 1
ATOM 1573 C CA . SER A 1 204 ? -19.684 12.081 12.044 1.00 94.44 204 SER A CA 1
ATOM 1574 C C . SER A 1 204 ? -18.480 12.567 12.849 1.00 94.44 204 SER A C 1
ATOM 1576 O O . SER A 1 204 ? -18.550 12.703 14.067 1.00 94.44 204 SER A O 1
ATOM 1578 N N . SER A 1 205 ? -17.370 12.820 12.159 1.00 95.00 205 SER A N 1
ATOM 1579 C CA . SER A 1 205 ? -16.105 13.261 12.746 1.00 95.00 205 SER A CA 1
ATOM 1580 C C . SER A 1 205 ? -15.238 13.940 11.687 1.00 95.00 205 SER A C 1
ATOM 1582 O O . SER A 1 205 ? -15.412 13.699 10.492 1.00 95.00 205 SER A O 1
ATOM 1584 N N . GLU A 1 206 ? -14.250 14.732 12.113 1.00 95.25 206 GLU A N 1
ATOM 1585 C CA . GLU A 1 206 ? -13.265 15.325 11.194 1.00 95.25 206 GLU A CA 1
ATOM 1586 C C . GLU A 1 206 ? -12.511 14.259 10.386 1.00 95.25 206 GLU A C 1
ATOM 1588 O O . GLU A 1 206 ? -12.214 14.460 9.211 1.00 95.25 206 GLU A O 1
ATOM 1593 N N . ALA A 1 207 ? -12.229 13.102 10.997 1.00 95.50 207 ALA A N 1
ATOM 1594 C CA . ALA A 1 207 ? -11.555 11.995 10.328 1.00 95.50 207 ALA A CA 1
ATOM 1595 C C . ALA A 1 207 ? -12.420 11.393 9.211 1.00 95.50 207 ALA A C 1
ATOM 1597 O O . ALA A 1 207 ? -11.912 11.135 8.119 1.00 95.50 207 ALA A O 1
ATOM 1598 N N . ARG A 1 208 ? -13.731 11.237 9.451 1.00 96.06 208 ARG A N 1
ATOM 1599 C CA . ARG A 1 208 ? -14.676 10.805 8.414 1.00 96.06 208 ARG A CA 1
ATOM 1600 C C . ARG A 1 208 ? -14.750 11.824 7.277 1.00 96.06 208 ARG A C 1
ATOM 1602 O O . ARG A 1 208 ? -14.594 11.444 6.121 1.00 96.06 208 ARG A O 1
ATOM 1609 N N . SER A 1 209 ? -14.879 13.112 7.595 1.00 96.75 209 SER A N 1
ATOM 1610 C CA . SER A 1 209 ? -14.870 14.184 6.590 1.00 96.75 209 SER A CA 1
ATOM 1611 C C . SER A 1 209 ? -13.573 14.219 5.776 1.00 96.75 209 SER A C 1
ATOM 1613 O O . SER A 1 209 ? -13.602 14.450 4.571 1.00 96.75 209 SER A O 1
ATOM 1615 N N . ALA A 1 210 ? -12.422 13.943 6.393 1.00 96.19 210 ALA A N 1
ATOM 1616 C CA . ALA A 1 210 ? -11.155 13.837 5.676 1.00 96.19 210 ALA A CA 1
ATOM 1617 C C . ALA A 1 210 ? -11.133 12.644 4.700 1.00 96.19 210 ALA A C 1
ATOM 1619 O O . ALA A 1 210 ? -10.663 12.799 3.572 1.00 96.19 210 ALA A O 1
ATOM 1620 N N . LEU A 1 211 ? -11.676 11.483 5.088 1.00 95.94 211 LEU A N 1
ATOM 1621 C CA . LEU A 1 211 ? -11.829 10.328 4.190 1.00 95.94 211 LEU A CA 1
ATOM 1622 C C . LEU A 1 211 ? -12.764 10.645 3.011 1.00 95.94 211 LEU A C 1
ATOM 1624 O O . LEU A 1 211 ? -12.426 10.341 1.867 1.00 95.94 211 LEU A O 1
ATOM 1628 N N . GLU A 1 212 ? -13.894 11.310 3.265 1.00 95.25 212 GLU A N 1
ATOM 1629 C CA . GLU A 1 212 ? -14.835 11.768 2.228 1.00 95.25 212 GLU A CA 1
ATOM 1630 C C . GLU A 1 212 ? -14.170 12.763 1.257 1.00 95.25 212 GLU A C 1
ATOM 1632 O O . GLU A 1 212 ? -14.337 12.678 0.036 1.00 95.25 212 GLU A O 1
ATOM 1637 N N . ASN A 1 213 ? -13.351 13.681 1.777 1.00 94.44 213 ASN A N 1
ATOM 1638 C CA . ASN A 1 213 ? -12.590 14.627 0.963 1.00 94.44 213 ASN A CA 1
ATOM 1639 C C . ASN A 1 213 ? -11.560 13.923 0.072 1.00 94.44 213 ASN A C 1
ATOM 1641 O O . ASN A 1 213 ? -11.428 14.277 -1.101 1.00 94.44 213 ASN A O 1
ATOM 1645 N N . ILE A 1 214 ? -10.859 12.908 0.588 1.00 93.06 214 ILE A N 1
ATOM 1646 C CA . ILE A 1 214 ? -9.932 12.098 -0.214 1.00 93.06 214 ILE A CA 1
ATOM 1647 C C . ILE A 1 214 ? -10.699 11.374 -1.329 1.00 93.06 214 ILE A C 1
ATOM 1649 O O . ILE A 1 214 ? -10.325 11.496 -2.494 1.00 93.06 214 ILE A O 1
ATOM 1653 N N . ALA A 1 215 ? -11.795 10.683 -0.997 1.00 91.56 215 ALA A N 1
ATOM 1654 C CA . ALA A 1 215 ? -12.594 9.936 -1.970 1.00 91.56 215 ALA A CA 1
ATOM 1655 C C . ALA A 1 215 ? -13.183 10.844 -3.065 1.00 91.56 215 ALA A C 1
ATOM 1657 O O . ALA A 1 215 ? -13.076 10.537 -4.251 1.00 91.56 215 ALA A O 1
ATOM 1658 N N . SER A 1 216 ? -13.740 11.999 -2.690 1.00 89.12 216 SER A N 1
ATOM 1659 C CA . SER A 1 216 ? -14.316 12.950 -3.650 1.00 89.12 216 SER A CA 1
ATOM 1660 C C . SER A 1 216 ? -13.261 13.616 -4.534 1.00 89.12 216 SER A C 1
ATOM 1662 O O . SER A 1 216 ? -13.511 13.833 -5.719 1.00 89.12 216 SER A O 1
ATOM 1664 N N . THR A 1 217 ? -12.067 13.905 -4.007 1.00 89.00 217 THR A N 1
ATOM 1665 C CA . THR A 1 217 ? -10.986 14.533 -4.785 1.00 89.00 217 THR A CA 1
ATOM 1666 C C . THR A 1 217 ? -10.519 13.640 -5.931 1.00 89.00 217 THR A C 1
ATOM 1668 O O . THR A 1 217 ? -10.299 14.141 -7.028 1.00 89.00 217 THR A O 1
ATOM 1671 N N . VAL A 1 218 ? -10.451 12.320 -5.726 1.00 79.56 218 VAL A N 1
ATOM 1672 C CA . VAL A 1 218 ? -10.046 11.357 -6.771 1.00 79.56 218 VAL A CA 1
ATOM 1673 C C . VAL A 1 218 ? -11.048 11.295 -7.938 1.00 79.56 218 VAL A C 1
ATOM 1675 O O . VAL A 1 218 ? -10.695 10.862 -9.029 1.00 79.56 218 VAL A O 1
ATOM 1678 N N . THR A 1 219 ? -12.284 11.764 -7.740 1.00 80.50 219 THR A N 1
ATOM 1679 C CA . THR A 1 219 ? -13.337 11.771 -8.777 1.00 80.50 219 THR A CA 1
ATOM 1680 C C . THR A 1 219 ? -13.496 13.100 -9.520 1.00 80.50 219 THR A C 1
ATOM 1682 O O . THR A 1 219 ? -14.331 13.200 -10.422 1.00 80.50 219 THR A O 1
ATOM 1685 N N . LYS A 1 220 ? -12.725 14.132 -9.148 1.00 78.00 220 LYS A N 1
ATOM 1686 C CA . LYS A 1 220 ? -12.755 15.452 -9.791 1.00 78.00 220 LYS A CA 1
ATOM 1687 C C . LYS A 1 220 ? -11.739 15.475 -10.935 1.00 78.00 220 LYS A C 1
ATOM 1689 O O . LYS A 1 220 ? -10.540 15.571 -10.685 1.00 78.00 220 LYS A O 1
ATOM 1694 N N . PHE A 1 221 ? -12.242 15.373 -12.163 1.00 68.75 221 PHE A N 1
ATOM 1695 C CA . PHE A 1 221 ? -11.481 15.455 -13.414 1.00 68.75 221 PHE A CA 1
ATOM 1696 C C . PHE A 1 221 ? -11.788 16.756 -14.150 1.00 68.75 221 PHE A C 1
ATOM 1698 O O . PHE A 1 221 ? -12.966 17.185 -14.090 1.00 68.75 221 PHE A O 1
#

Sequence (221 aa):
MRGLVVLLMSKAAGPSQHTASDLLPQDMVSGIYPSQRNLAEITELIHTAFLVHRGIVNLKEWTNSDGPLKDMQFGNKMAVLSGDFLLANACTGLAQLNNTKVVELISSAIGDLVQGIYHEMPNSLELNSDLQPFVKSNSADPVTFSLNSAPVVFHRQIVGQERWHHQLQQLRSTIKLEEGVISTMDLCRYHGNKALESIQCFPSSEARSALENIASTVTKF